Protein AF-A0A821ZT15-F1 (afdb_monomer)

Solvent-accessible surface area (backbone atoms only — not comparable to full-atom values): 12135 Å² total; per-residue (Å²): 102,58,63,63,25,51,52,42,48,52,53,38,46,61,76,77,39,93,50,65,65,64,49,55,57,70,68,37,94,83,54,55,61,66,62,50,53,40,49,53,55,52,43,68,74,60,46,55,43,74,46,103,41,65,50,23,74,36,70,39,48,83,53,92,46,74,37,73,36,45,65,41,60,48,70,66,26,46,52,52,51,52,48,45,46,43,64,66,47,50,48,38,48,48,51,36,52,53,35,36,54,51,47,49,53,49,47,53,51,52,54,49,51,49,70,63,44,58,72,54,78,60,69,84,58,57,77,82,64,36,58,63,52,49,52,54,52,50,53,55,51,49,54,51,48,54,52,48,51,50,53,43,53,52,41,51,46,50,52,52,46,50,52,52,43,48,70,26,36,46,59,30,52,50,56,40,51,52,36,32,56,28,26,66,67,72,44,97,70,79,80,60,42,66,59,51,38,52,22,46,51,40,36,63,53,37,61,58,56,46,54,54,50,49,51,56,49,54,58,62,69,80,104

Organism: NCBI:txid392032

pLDDT: mean 86.02, std 8.14, range [52.88, 95.62]

Secondary structure (DSSP, 8-state):
-HHHHHHHHHHHHHHH---HHHHHHHT-TT--HHHHHHHHHHHHHHSTTTTT-TT-EEEETTTTEEEE-TT--SHHHHHHHHHHIIIIIIHHHHHHHHHHHHHHHHHHHHHHHHHHHHHHHTTT--HHHHHHHHHHHHHHHHHHHHHHHHHHHHHHHHHHHHHHHHHHHHHHHHHHHHHHHHHHTT------HHHHHHHHHHHHHHHHHHHHHHHHHHHHH--

InterPro domains:
  IPR000276 G protein-coupled receptor, rhodopsin-like [PF00001] (24-183)
  IPR017452 GPCR, rhodopsin-like, 7TM [PS50262] (1-214)
  IPR050125 G-protein coupled receptor opsins [PTHR24240] (1-217)

Radius of gyration: 23.91 Å; Cα contacts (8 Å, |Δi|>4): 178; chains: 1; bounding box: 60×35×72 Å

Mean predicted aligned error: 7.03 Å

Foldseek 3Di:
DQLLLVVLVLLLCVVPPVPPPSCCQPPPPPRCPSVVVVVVVVCVLPVQLVPPHPPHWDQAQPRPDIDHNLQDQDPRNLVSVVVCCVPVPVPSLCSLVVSLVVLLVVLVVVVVVCVVCLVVVLPPDPPVVSVVVNVVVVVVVVVVNLVSVLSNLSSVLSVVLSVLLCVLQVQLVVVSVVSNVCSNVVNPDDDHSVSNVVSVVSNVCSVVVNVVSVVVSVVVSVD

Sequence (223 aa):
MYTISLLAVVQYIRLFYNSSILHQIFEHKNNFLIPILCWLISLVWSFPPFINIKPGFKRQGKGFDCGINWKADDLRSGLYISLVFLFIYFLPLFCLIYTNVRILKTIRKLIYLRNSLIPQATVGIPRDSRHHFIDVLTVAESNRLKRLRIDRRFAQAIMIAVIHYLLAWTPYATCAIIQIVTAMNYIQYQLPLMLITASALLAKLAVMGQSCVYFYTVRSLNR

Structure (mmCIF, N/CA/C/O backbone):
data_AF-A0A821ZT15-F1
#
_entry.id   AF-A0A821ZT15-F1
#
loop_
_atom_site.group_PDB
_atom_site.id
_atom_site.type_symbol
_atom_site.label_atom_id
_atom_site.label_alt_id
_atom_site.label_comp_id
_atom_site.label_asym_id
_atom_site.label_entity_id
_atom_site.label_seq_id
_atom_site.pdbx_PDB_ins_code
_atom_site.Cartn_x
_atom_site.Cartn_y
_atom_site.Cartn_z
_atom_site.occupancy
_atom_site.B_iso_or_equiv
_atom_site.auth_seq_id
_atom_site.auth_comp_id
_atom_site.auth_asym_id
_atom_site.auth_atom_id
_atom_site.pdbx_PDB_model_num
ATOM 1 N N . MET A 1 1 ? 1.583 -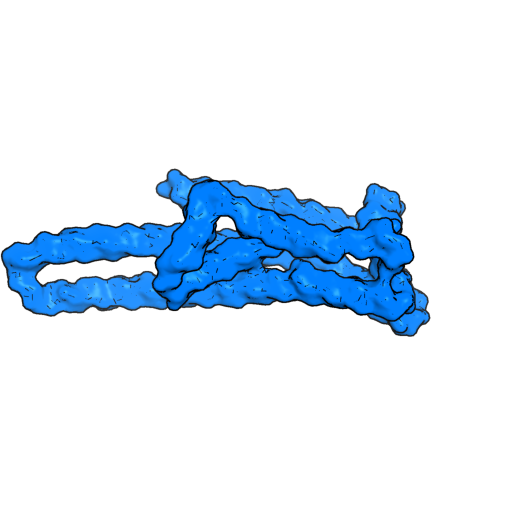5.645 -0.746 1.00 82.38 1 MET A N 1
ATOM 2 C CA . MET A 1 1 ? 0.513 -4.621 -0.705 1.00 82.38 1 MET A CA 1
ATOM 3 C C . MET A 1 1 ? -0.882 -5.226 -0.652 1.00 82.38 1 MET A C 1
ATOM 5 O O . MET A 1 1 ? -1.641 -4.815 0.216 1.00 82.38 1 MET A O 1
ATOM 9 N N . TYR A 1 2 ? -1.214 -6.203 -1.509 1.00 89.12 2 TYR A N 1
ATOM 10 C CA . TYR A 1 2 ? -2.549 -6.821 -1.546 1.00 89.12 2 TYR A CA 1
ATOM 11 C C . TYR A 1 2 ? -3.049 -7.325 -0.195 1.00 89.12 2 TYR A C 1
ATOM 13 O O . TYR A 1 2 ? -4.150 -6.965 0.196 1.00 89.12 2 TYR A O 1
ATOM 21 N N . THR A 1 3 ? -2.226 -8.052 0.564 1.00 89.06 3 THR A N 1
ATOM 22 C CA . THR A 1 3 ? -2.621 -8.563 1.886 1.00 89.06 3 THR A CA 1
ATOM 23 C C . THR A 1 3 ? -3.040 -7.442 2.836 1.00 89.06 3 THR A C 1
ATOM 25 O O . THR A 1 3 ? -4.114 -7.502 3.419 1.00 89.06 3 THR A O 1
ATOM 28 N N . ILE A 1 4 ? -2.237 -6.379 2.951 1.00 87.88 4 ILE A N 1
ATOM 29 C CA . ILE A 1 4 ? -2.536 -5.241 3.837 1.00 87.88 4 ILE A CA 1
ATOM 30 C C . ILE A 1 4 ? -3.768 -4.475 3.329 1.00 87.88 4 ILE A C 1
ATOM 32 O O . ILE A 1 4 ? -4.600 -4.053 4.127 1.00 87.88 4 ILE A O 1
ATOM 36 N N . SER A 1 5 ? -3.914 -4.328 2.008 1.00 90.38 5 SER A N 1
ATOM 37 C CA . SER A 1 5 ? -5.074 -3.674 1.388 1.00 90.38 5 SER A CA 1
ATOM 38 C C . SER A 1 5 ? -6.365 -4.447 1.653 1.00 90.38 5 SER A C 1
ATOM 40 O O . SER A 1 5 ? -7.346 -3.871 2.114 1.00 90.38 5 SER A O 1
ATOM 42 N N . LEU A 1 6 ? -6.344 -5.768 1.468 1.00 89.38 6 LEU A N 1
ATOM 43 C CA . LEU A 1 6 ? -7.496 -6.631 1.700 1.00 89.38 6 LEU A CA 1
ATOM 44 C C . LEU A 1 6 ? -7.868 -6.686 3.187 1.00 89.38 6 LEU A C 1
ATOM 46 O O . LEU A 1 6 ? -9.044 -6.580 3.518 1.00 89.38 6 LEU A O 1
ATOM 50 N N . LEU A 1 7 ? -6.884 -6.748 4.091 1.00 87.62 7 LEU A N 1
ATOM 51 C CA . LEU A 1 7 ? -7.125 -6.642 5.535 1.00 87.62 7 LEU A CA 1
ATOM 52 C C . LEU A 1 7 ? -7.758 -5.294 5.917 1.00 87.62 7 LEU A C 1
ATOM 54 O O . LEU A 1 7 ? -8.694 -5.266 6.715 1.00 87.62 7 LEU A O 1
ATOM 58 N N . ALA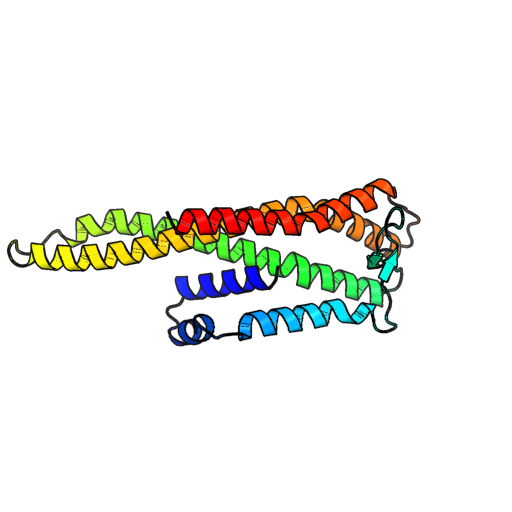 A 1 8 ? -7.304 -4.186 5.324 1.00 89.12 8 ALA A N 1
ATOM 59 C CA . ALA A 1 8 ? -7.898 -2.868 5.548 1.00 89.12 8 ALA A CA 1
ATOM 60 C C . ALA A 1 8 ? -9.343 -2.782 5.025 1.00 89.12 8 ALA A C 1
ATOM 62 O O . ALA A 1 8 ? -10.201 -2.189 5.679 1.00 89.12 8 ALA A O 1
ATOM 63 N N . VAL A 1 9 ? -9.641 -3.411 3.882 1.00 90.06 9 VAL A N 1
ATOM 64 C CA . VAL A 1 9 ? -11.006 -3.512 3.341 1.00 90.06 9 VAL A CA 1
ATOM 65 C C . VAL A 1 9 ? -11.898 -4.353 4.252 1.00 90.06 9 VAL A C 1
ATOM 67 O O . VAL A 1 9 ? -13.001 -3.922 4.571 1.00 90.06 9 VAL A O 1
ATOM 70 N N . VAL A 1 10 ? -11.431 -5.509 4.729 1.00 87.44 10 VAL A N 1
ATOM 71 C CA . VAL A 1 10 ? -12.188 -6.349 5.674 1.00 87.44 10 VAL A CA 1
ATOM 72 C C . VAL A 1 10 ? -12.471 -5.584 6.968 1.00 87.44 10 VAL A C 1
ATOM 74 O O . VAL A 1 10 ? -13.607 -5.570 7.441 1.00 87.44 10 VAL A O 1
ATOM 77 N N . GLN A 1 11 ? -11.474 -4.873 7.504 1.00 86.25 11 GLN A N 1
ATOM 78 C CA . GLN A 1 11 ? -11.651 -4.021 8.679 1.00 86.25 11 GLN A CA 1
ATOM 79 C C . GLN A 1 11 ? -12.668 -2.898 8.423 1.00 86.25 11 GLN A C 1
ATOM 81 O O . GLN A 1 11 ? -13.519 -2.625 9.271 1.00 86.25 11 GLN A O 1
ATOM 86 N N . TYR A 1 12 ? -12.600 -2.258 7.254 1.00 89.81 12 TYR A N 1
ATOM 87 C CA . TYR A 1 12 ? -13.555 -1.234 6.840 1.00 89.81 12 TYR A CA 1
ATOM 88 C C . TYR A 1 12 ? -14.974 -1.804 6.770 1.00 89.81 12 TYR A C 1
ATOM 90 O O . TYR A 1 12 ? -15.883 -1.254 7.387 1.00 89.81 12 TYR A O 1
ATOM 98 N N . ILE A 1 13 ? -15.167 -2.935 6.088 1.00 87.94 13 ILE A N 1
ATOM 99 C CA . ILE A 1 13 ? -16.475 -3.583 5.971 1.00 87.94 13 ILE A CA 1
ATOM 100 C C . ILE A 1 13 ? -17.024 -3.906 7.360 1.00 87.94 13 ILE A C 1
ATOM 102 O O . ILE A 1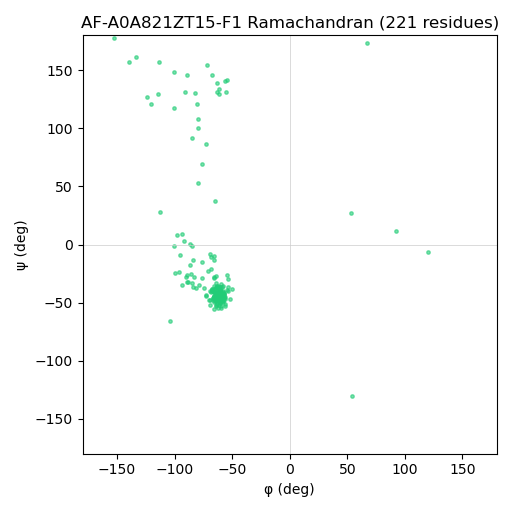 13 ? -18.156 -3.540 7.645 1.00 87.94 13 ILE A O 1
ATOM 106 N N . ARG A 1 14 ? -16.210 -4.478 8.255 1.00 85.50 14 ARG A N 1
ATOM 107 C CA . ARG A 1 14 ? -16.611 -4.793 9.636 1.00 85.50 14 ARG A CA 1
ATOM 108 C C . ARG A 1 14 ? -17.065 -3.562 10.430 1.00 85.50 14 ARG A C 1
ATOM 110 O O . ARG A 1 14 ? -17.963 -3.666 11.258 1.00 85.50 14 ARG A O 1
ATOM 117 N N . LEU A 1 15 ? -16.435 -2.404 10.222 1.00 85.06 15 LEU A N 1
ATOM 118 C CA . LEU A 1 15 ? -16.761 -1.184 10.967 1.00 85.06 15 LEU A CA 1
ATOM 119 C C . LEU A 1 15 ? -18.031 -0.490 10.449 1.00 85.06 15 LEU A C 1
ATOM 121 O O . LEU A 1 15 ? -18.751 0.121 11.237 1.00 85.06 15 LEU A O 1
ATOM 125 N N . PHE A 1 16 ? -18.279 -0.537 9.138 1.00 85.19 16 PHE A N 1
ATOM 126 C CA . PHE A 1 16 ? -19.386 0.184 8.499 1.00 85.19 16 PHE A CA 1
ATOM 127 C C . PHE A 1 16 ? -20.613 -0.689 8.219 1.00 85.19 16 PHE A C 1
ATOM 129 O O . PHE A 1 16 ? -21.720 -0.161 8.151 1.00 85.19 16 PHE A O 1
ATOM 136 N N . TYR A 1 17 ? -20.436 -2.002 8.089 1.00 80.94 17 TYR A N 1
ATOM 137 C CA . TYR A 1 17 ? -21.500 -2.953 7.797 1.00 80.94 17 TYR A CA 1
ATOM 138 C C . TYR A 1 17 ? -21.546 -4.033 8.874 1.00 80.94 17 TYR A C 1
ATOM 140 O O . TYR A 1 17 ? -20.561 -4.719 9.141 1.00 80.94 17 TYR A O 1
ATOM 148 N N . ASN A 1 18 ? -22.727 -4.235 9.457 1.00 66.31 18 ASN A N 1
ATOM 149 C CA . ASN A 1 18 ? -22.980 -5.315 10.408 1.00 66.31 18 ASN A CA 1
ATOM 150 C C . ASN A 1 18 ? -23.206 -6.652 9.674 1.00 66.31 18 ASN A C 1
ATOM 152 O O . ASN A 1 18 ? -24.243 -7.293 9.827 1.00 66.31 18 ASN A O 1
ATOM 156 N N . SER A 1 19 ? -22.276 -7.039 8.797 1.00 65.12 19 SER A N 1
ATOM 157 C CA . SER A 1 19 ? -22.358 -8.311 8.075 1.00 65.12 19 SER A CA 1
ATOM 158 C C . SER A 1 19 ? -21.779 -9.423 8.945 1.00 65.12 19 SER A C 1
ATOM 160 O O . SER A 1 19 ? -20.575 -9.688 8.918 1.00 65.12 19 SER A O 1
ATOM 162 N N . SER A 1 20 ? -22.647 -10.074 9.725 1.00 65.12 20 SER A N 1
ATOM 163 C CA . SER A 1 20 ? -22.294 -11.246 10.539 1.00 65.12 20 SER A CA 1
ATOM 164 C C . SER A 1 20 ? -21.635 -12.349 9.702 1.00 65.12 20 SER A C 1
ATOM 166 O O . SER A 1 20 ? -20.670 -12.964 10.144 1.00 65.12 20 SER A O 1
ATOM 168 N N . ILE A 1 21 ? -22.091 -12.530 8.461 1.00 67.06 21 ILE A N 1
ATOM 169 C CA . ILE A 1 21 ? -21.622 -13.567 7.534 1.00 67.06 21 ILE A CA 1
ATOM 170 C C . ILE A 1 21 ? -20.187 -13.301 7.058 1.00 67.06 21 ILE A C 1
ATOM 172 O O . ILE A 1 21 ? -19.328 -14.171 7.186 1.00 67.06 21 ILE A O 1
ATOM 176 N N . LEU A 1 22 ? -19.889 -12.102 6.540 1.00 68.88 22 LEU A N 1
ATOM 177 C CA . LEU A 1 22 ? -18.533 -11.782 6.064 1.00 68.88 22 LEU A CA 1
ATOM 178 C C . LEU A 1 22 ? -17.522 -11.799 7.213 1.00 68.88 22 LEU A C 1
ATOM 180 O O . LEU A 1 22 ? -16.399 -12.273 7.046 1.00 68.88 22 LEU A O 1
ATOM 184 N N . HIS A 1 23 ? -17.934 -11.324 8.388 1.00 68.19 23 HIS A N 1
ATOM 185 C CA . HIS A 1 23 ? -17.123 -11.375 9.598 1.00 68.19 23 HIS A CA 1
ATOM 186 C C . HIS A 1 23 ? -16.776 -12.816 9.989 1.00 68.19 23 HIS A C 1
ATOM 188 O O . HIS A 1 23 ? -15.608 -13.121 10.222 1.00 68.19 23 HIS A O 1
ATOM 194 N N . GLN A 1 24 ? -17.763 -13.715 9.981 1.00 70.44 24 GLN A N 1
ATOM 195 C CA . GLN A 1 24 ? -17.570 -15.119 10.332 1.00 70.44 24 GLN A CA 1
ATOM 196 C C . GLN A 1 24 ? -16.676 -15.859 9.330 1.00 70.44 24 GLN A C 1
ATOM 198 O O . GLN A 1 24 ? -15.860 -16.682 9.737 1.00 70.44 24 GLN A O 1
ATOM 203 N N . ILE A 1 25 ? -16.773 -15.529 8.037 1.00 71.69 25 ILE A N 1
ATOM 204 C CA . ILE A 1 25 ? -15.887 -16.081 7.006 1.00 71.69 25 ILE A CA 1
ATOM 205 C C . ILE A 1 25 ? -14.451 -15.607 7.252 1.00 71.69 25 ILE A C 1
ATOM 207 O O . ILE A 1 25 ? -13.551 -16.432 7.390 1.00 71.69 25 ILE A O 1
ATOM 211 N N . PHE A 1 26 ? -14.207 -14.296 7.330 1.00 72.81 26 PHE A N 1
ATOM 212 C CA . PHE A 1 26 ? -12.845 -13.748 7.366 1.00 72.81 26 PHE A CA 1
ATOM 213 C C . PHE A 1 26 ? -12.117 -13.899 8.707 1.00 72.81 26 PHE A C 1
ATOM 215 O O . PHE A 1 26 ? -10.895 -14.013 8.698 1.00 72.81 26 PHE A O 1
ATOM 222 N N . GLU A 1 27 ? -12.822 -13.929 9.841 1.00 71.12 27 GLU A N 1
ATOM 223 C CA . GLU A 1 27 ? -12.202 -14.079 11.169 1.00 71.12 27 GLU A CA 1
ATOM 224 C C . GLU A 1 27 ? -12.093 -15.536 11.647 1.00 71.12 27 GLU A C 1
ATOM 226 O O . GLU A 1 27 ? -11.619 -15.794 12.757 1.00 71.12 27 GLU A O 1
ATOM 231 N N . HIS A 1 28 ? -12.486 -16.516 10.825 1.00 76.38 28 HIS A N 1
ATOM 232 C CA . HIS A 1 28 ? -12.297 -17.920 11.175 1.00 76.38 28 HIS A CA 1
ATOM 233 C C . HIS A 1 28 ? -10.799 -18.237 11.339 1.00 76.38 28 HIS A C 1
ATOM 235 O O . HIS A 1 28 ? -9.994 -17.948 10.454 1.00 76.38 28 HIS A O 1
ATOM 241 N N . LYS A 1 29 ? -10.418 -18.867 12.462 1.00 64.94 29 LYS A N 1
ATOM 242 C CA . LYS A 1 29 ? -9.008 -19.081 12.865 1.00 64.94 29 LYS A CA 1
ATOM 243 C C . LYS A 1 29 ? -8.136 -19.784 11.813 1.00 64.94 29 LYS A C 1
ATOM 245 O O . LYS A 1 29 ? -6.934 -19.553 11.785 1.00 64.94 29 LYS A O 1
ATOM 250 N N . ASN A 1 30 ? -8.747 -20.583 10.938 1.00 71.25 30 ASN A N 1
ATOM 251 C CA . ASN A 1 30 ? -8.078 -21.312 9.853 1.00 71.25 30 ASN A CA 1
ATOM 252 C C . ASN A 1 30 ? -8.469 -20.797 8.458 1.00 71.25 30 ASN A C 1
ATOM 254 O O . ASN A 1 30 ? -8.489 -21.565 7.496 1.00 71.25 30 ASN A O 1
ATOM 258 N N . ASN A 1 31 ? -8.844 -19.521 8.327 1.00 79.50 31 ASN A N 1
ATOM 259 C CA . ASN A 1 31 ? -9.194 -18.981 7.022 1.00 79.50 31 ASN A CA 1
ATOM 260 C C . ASN A 1 31 ? -7.946 -18.614 6.200 1.00 79.50 31 ASN A C 1
ATOM 262 O O . ASN A 1 31 ? -7.370 -17.536 6.344 1.00 79.50 31 ASN A O 1
ATOM 266 N N . PHE A 1 32 ? -7.576 -19.498 5.274 1.00 86.19 32 PHE A N 1
ATOM 267 C CA . PHE A 1 32 ? -6.496 -19.267 4.310 1.00 86.19 32 PHE A CA 1
ATOM 268 C C . PHE A 1 32 ? -6.948 -18.546 3.031 1.00 86.19 32 PHE A C 1
ATOM 270 O O . PHE A 1 32 ? -6.119 -18.267 2.167 1.00 86.19 32 PHE A O 1
ATOM 277 N N . LEU A 1 33 ? -8.230 -18.187 2.904 1.00 86.88 33 LEU A N 1
ATOM 278 C CA . LEU A 1 33 ? -8.786 -17.574 1.695 1.00 86.88 33 LEU A CA 1
ATOM 279 C C . LEU A 1 33 ? -8.104 -16.245 1.344 1.00 86.88 33 LEU A C 1
ATOM 281 O O . LEU A 1 33 ? -7.734 -16.042 0.192 1.00 86.88 33 LEU A O 1
ATOM 285 N N . ILE A 1 34 ? -7.876 -15.359 2.323 1.00 86.56 34 ILE A N 1
ATOM 286 C CA . ILE A 1 34 ? -7.179 -14.078 2.100 1.00 86.56 34 ILE A CA 1
ATOM 287 C C . ILE A 1 34 ? -5.750 -14.308 1.565 1.00 86.56 34 ILE A C 1
ATOM 289 O O . ILE A 1 34 ? -5.432 -13.762 0.503 1.00 86.56 34 ILE A O 1
ATOM 293 N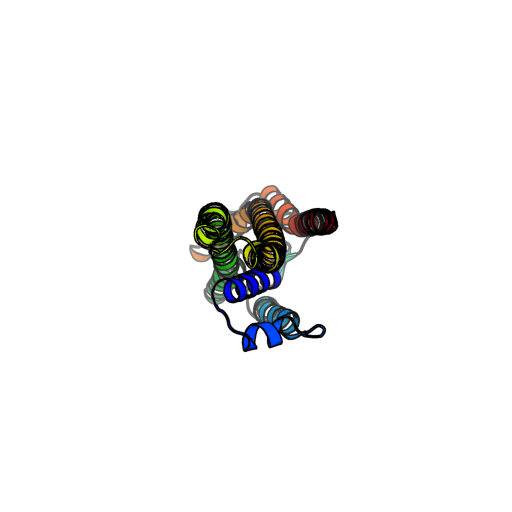 N . PRO A 1 35 ? -4.886 -15.100 2.238 1.00 90.25 35 PRO A N 1
ATOM 294 C CA . PRO A 1 35 ? -3.560 -15.429 1.717 1.00 90.25 35 PRO A CA 1
ATOM 295 C C . PRO A 1 35 ? -3.580 -16.078 0.329 1.00 90.25 35 PRO A C 1
ATOM 297 O O . PRO A 1 35 ? -2.811 -15.654 -0.530 1.00 90.25 35 PRO A O 1
ATOM 300 N N . ILE A 1 36 ? -4.469 -17.051 0.092 1.00 92.31 36 ILE A N 1
ATOM 301 C CA . ILE A 1 36 ? -4.573 -17.770 -1.188 1.00 92.31 36 ILE A CA 1
ATOM 302 C C . ILE A 1 36 ? -4.949 -16.808 -2.318 1.00 92.31 36 ILE A C 1
ATOM 304 O O . ILE A 1 36 ? -4.268 -16.777 -3.341 1.00 92.31 36 ILE A O 1
ATOM 308 N N . LEU A 1 37 ? -5.976 -15.971 -2.130 1.00 90.69 37 LEU A N 1
ATOM 309 C CA . LEU A 1 37 ? -6.371 -14.971 -3.126 1.00 90.69 37 LEU A CA 1
ATOM 310 C C . LEU A 1 37 ? -5.238 -13.985 -3.417 1.00 90.69 37 LEU A C 1
ATOM 312 O O . LEU A 1 37 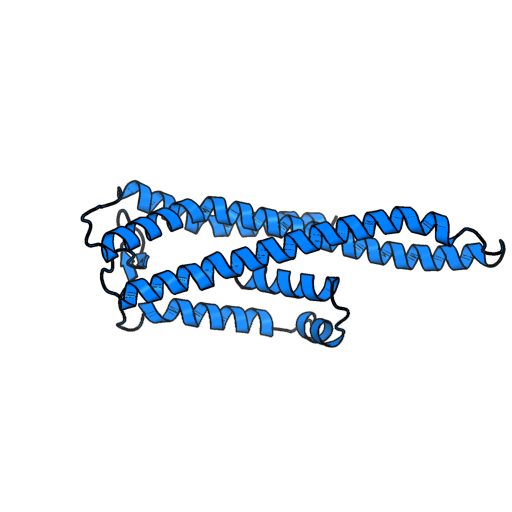? -4.951 -13.700 -4.577 1.00 90.69 37 LEU A O 1
ATOM 316 N N . CYS A 1 38 ? -4.563 -13.489 -2.375 1.00 92.12 38 CYS A N 1
ATOM 317 C CA . CYS A 1 38 ? -3.429 -12.584 -2.549 1.00 92.12 38 CYS A CA 1
ATOM 318 C C . CYS A 1 38 ? -2.297 -13.247 -3.343 1.00 92.12 38 CYS A C 1
ATOM 320 O O . CYS A 1 38 ? -1.717 -12.608 -4.216 1.00 92.12 38 CYS A O 1
ATOM 322 N N . TRP A 1 39 ? -1.999 -14.516 -3.058 1.00 94.25 39 TRP A N 1
ATOM 323 C CA . TRP A 1 39 ? -0.961 -15.274 -3.748 1.00 94.25 39 TRP A CA 1
ATOM 324 C C . TRP A 1 39 ? -1.303 -15.503 -5.223 1.00 94.25 39 TRP A C 1
ATOM 326 O O . TRP A 1 39 ? -0.473 -15.226 -6.086 1.00 94.25 39 TRP A O 1
ATOM 336 N N . LEU A 1 40 ? -2.539 -15.919 -5.524 1.00 93.81 40 LEU A N 1
ATOM 337 C CA . LEU A 1 40 ? -3.007 -16.121 -6.898 1.00 93.81 40 LEU A CA 1
ATOM 338 C C . LEU A 1 40 ? -2.966 -14.821 -7.707 1.00 93.81 40 LEU A C 1
ATOM 340 O O . LEU A 1 40 ? -2.428 -14.806 -8.811 1.00 93.81 40 LEU A O 1
ATOM 344 N N . ILE A 1 41 ? -3.461 -13.712 -7.144 1.00 92.06 41 ILE A N 1
ATOM 345 C CA . ILE A 1 41 ? -3.396 -12.396 -7.796 1.00 92.06 41 ILE A CA 1
ATOM 346 C C . ILE A 1 41 ? -1.933 -12.006 -8.046 1.00 92.06 41 ILE A C 1
ATOM 348 O O . ILE A 1 41 ? -1.587 -11.574 -9.144 1.00 92.06 41 ILE A O 1
ATOM 352 N N . SER A 1 42 ? -1.049 -12.188 -7.061 1.00 91.69 42 SER A N 1
ATOM 353 C CA . SER A 1 42 ? 0.381 -11.912 -7.224 1.00 91.69 42 SER A CA 1
ATOM 354 C C . SER A 1 42 ? 1.033 -12.757 -8.317 1.00 91.69 42 SER A C 1
ATOM 356 O O . SER A 1 42 ? 1.847 -12.222 -9.070 1.00 91.69 42 SER A O 1
ATOM 358 N N . LEU A 1 43 ? 0.674 -14.036 -8.448 1.00 91.12 43 LEU A N 1
ATOM 359 C CA . LEU A 1 43 ? 1.169 -14.881 -9.532 1.00 91.12 43 LEU A CA 1
ATOM 360 C C . LEU A 1 43 ? 0.698 -14.405 -10.901 1.00 91.12 43 LEU A C 1
ATOM 362 O O . LEU A 1 43 ? 1.527 -14.293 -11.800 1.00 91.12 43 LEU A O 1
ATOM 366 N N . VAL A 1 44 ? -0.588 -14.075 -11.053 1.00 91.12 44 VAL A N 1
ATOM 367 C CA . VAL A 1 44 ? -1.156 -13.607 -12.331 1.00 91.12 44 VAL A CA 1
ATOM 368 C C . VAL A 1 44 ? -0.363 -12.428 -12.890 1.00 91.12 44 VAL A C 1
ATOM 370 O O . VAL A 1 44 ? -0.093 -12.380 -14.087 1.00 91.12 44 VAL A O 1
ATOM 373 N N . TRP A 1 45 ? 0.069 -11.510 -12.026 1.00 89.69 45 TRP A N 1
ATOM 374 C CA . TRP A 1 45 ? 0.856 -10.354 -12.445 1.00 89.69 45 TRP A CA 1
ATOM 375 C C . TRP A 1 45 ? 2.365 -10.594 -12.512 1.00 89.69 45 TRP A C 1
ATOM 377 O O . TRP A 1 45 ? 3.063 -9.805 -13.134 1.00 89.69 45 TRP A O 1
ATOM 387 N N . SER A 1 46 ? 2.891 -11.644 -11.879 1.00 88.44 46 SER A N 1
ATOM 388 C CA . SER A 1 46 ? 4.336 -11.927 -11.868 1.00 88.44 46 SER A CA 1
ATOM 389 C C . SER A 1 46 ? 4.755 -12.925 -12.941 1.00 88.44 46 SER A C 1
ATOM 391 O O . SER A 1 46 ? 5.920 -12.946 -13.321 1.00 88.44 46 SER A O 1
ATOM 393 N N . PHE A 1 47 ? 3.829 -13.762 -13.409 1.00 87.19 47 PHE A N 1
ATOM 394 C CA . PHE A 1 47 ? 4.089 -14.850 -14.348 1.00 87.19 47 PHE A CA 1
ATOM 395 C C . PHE A 1 47 ? 4.330 -14.412 -15.808 1.00 87.19 47 PHE A C 1
ATOM 397 O O . PHE A 1 47 ? 5.206 -15.000 -16.441 1.00 87.19 47 PHE A O 1
ATOM 404 N N . PRO A 1 48 ? 3.651 -13.386 -16.368 1.00 86.38 48 PRO A N 1
ATOM 405 C CA . PRO A 1 48 ? 3.789 -13.043 -17.786 1.00 86.38 48 PRO A CA 1
ATOM 406 C C . PRO A 1 48 ? 5.229 -12.796 -18.276 1.00 86.38 48 PRO A C 1
ATOM 408 O O . PRO A 1 48 ? 5.548 -13.287 -19.354 1.00 86.38 48 PRO A O 1
ATOM 411 N N . PRO A 1 49 ? 6.134 -12.147 -17.512 1.00 82.88 49 PRO A N 1
ATOM 412 C CA . PRO A 1 49 ? 7.533 -11.975 -17.917 1.00 82.88 49 PRO A CA 1
ATOM 413 C C . PRO A 1 49 ? 8.384 -13.259 -17.949 1.00 82.88 49 PRO A C 1
ATOM 415 O O . PRO A 1 49 ? 9.525 -13.190 -18.402 1.00 82.88 49 PRO A O 1
ATOM 418 N N . PHE A 1 50 ? 7.893 -14.390 -17.421 1.00 80.38 50 PHE A N 1
ATOM 419 C CA . PHE A 1 50 ? 8.594 -15.687 -17.454 1.00 80.38 50 PHE A CA 1
ATOM 420 C C . PHE A 1 50 ? 8.284 -16.499 -18.708 1.00 80.38 50 PHE A C 1
ATOM 422 O O . PHE A 1 50 ? 9.125 -17.251 -19.193 1.00 80.38 50 PHE A O 1
ATOM 429 N N . ILE A 1 51 ? 7.067 -16.358 -19.223 1.00 80.50 51 ILE A N 1
ATOM 430 C CA . ILE A 1 51 ? 6.700 -16.860 -20.545 1.00 80.50 51 ILE A CA 1
ATOM 431 C C . ILE A 1 51 ? 7.407 -15.952 -21.566 1.00 80.50 51 ILE A C 1
ATOM 433 O O . ILE A 1 51 ? 7.712 -14.815 -21.227 1.00 80.50 51 ILE A O 1
ATOM 437 N N . ASN A 1 52 ? 7.694 -16.403 -22.793 1.00 68.31 52 ASN A N 1
ATOM 438 C CA . ASN A 1 52 ? 8.432 -15.647 -23.836 1.00 68.31 52 ASN A CA 1
ATOM 439 C C . ASN A 1 52 ? 7.708 -14.371 -24.361 1.00 68.31 52 ASN A C 1
ATOM 441 O O . ASN A 1 52 ? 7.738 -14.047 -25.547 1.00 68.31 52 ASN A O 1
ATOM 445 N N . ILE A 1 53 ? 7.027 -13.646 -23.480 1.00 72.75 53 ILE A N 1
ATOM 446 C CA . ILE A 1 53 ? 6.302 -12.406 -23.672 1.00 72.75 53 ILE A CA 1
ATOM 447 C C . ILE A 1 53 ? 7.217 -11.289 -23.148 1.00 72.75 53 ILE A C 1
ATOM 449 O O . ILE A 1 53 ? 7.576 -11.247 -21.968 1.00 72.75 53 ILE A O 1
ATOM 453 N N . LYS A 1 54 ? 7.623 -10.369 -24.033 1.00 78.69 54 LYS A N 1
ATOM 454 C CA . LYS A 1 54 ? 8.294 -9.123 -23.626 1.00 78.69 54 LYS A CA 1
ATOM 455 C C . LYS A 1 54 ? 7.394 -8.392 -22.600 1.00 78.69 54 LYS A C 1
ATOM 457 O O . LYS A 1 54 ? 6.172 -8.463 -22.734 1.00 78.69 54 LYS A O 1
ATOM 462 N N . PRO A 1 55 ? 7.935 -7.747 -21.547 1.00 82.94 55 PRO A N 1
ATOM 463 C CA . PRO A 1 55 ? 9.289 -7.189 -21.448 1.00 82.94 55 PRO A CA 1
ATOM 464 C C . PRO A 1 55 ? 10.390 -8.166 -20.998 1.00 82.94 55 PRO A C 1
ATOM 466 O O . PRO A 1 55 ? 11.557 -7.952 -21.338 1.00 82.94 55 PRO A O 1
ATOM 469 N N . GLY A 1 56 ? 10.044 -9.229 -20.266 1.00 85.19 56 GLY A N 1
ATOM 470 C CA . GLY A 1 56 ? 11.003 -10.152 -19.644 1.00 85.19 56 GLY A CA 1
ATOM 471 C C . GLY A 1 56 ? 11.839 -9.535 -18.509 1.00 85.19 56 GLY A C 1
ATOM 472 O O . GLY A 1 56 ? 11.789 -8.328 -18.244 1.00 85.19 56 GLY A O 1
ATOM 473 N N . PHE A 1 57 ? 12.627 -10.372 -17.828 1.00 89.44 57 PHE A N 1
ATOM 474 C CA . PHE A 1 57 ? 13.589 -9.932 -16.812 1.00 89.44 57 PHE A CA 1
ATOM 475 C C . PHE A 1 57 ? 14.965 -9.663 -17.428 1.00 89.44 57 PHE A C 1
ATOM 477 O O . PHE A 1 57 ? 15.513 -10.498 -18.147 1.00 89.44 57 PHE A O 1
ATOM 484 N N . LYS A 1 58 ? 15.552 -8.504 -17.119 1.00 89.94 58 LYS A N 1
ATOM 485 C CA . LYS A 1 58 ? 16.912 -8.126 -17.528 1.00 89.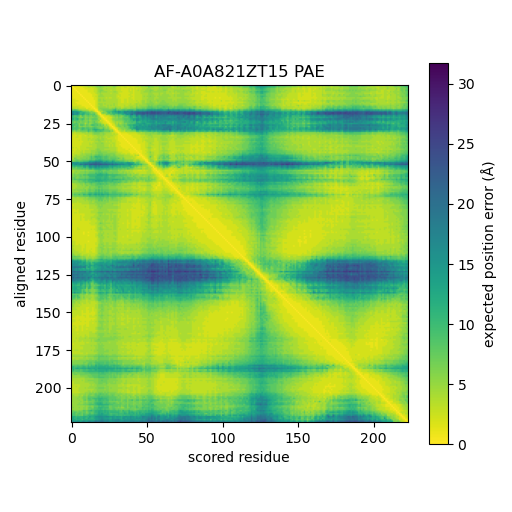94 58 LYS A CA 1
ATOM 486 C C . LYS A 1 58 ? 17.689 -7.543 -16.352 1.00 89.94 58 LYS A C 1
ATOM 488 O O . LYS A 1 58 ? 17.110 -7.112 -15.355 1.00 89.94 58 LYS A O 1
ATOM 493 N N . ARG A 1 59 ? 19.017 -7.520 -16.474 1.00 90.62 59 ARG A N 1
ATOM 494 C CA . ARG A 1 59 ? 19.877 -6.803 -15.524 1.00 90.62 59 ARG A CA 1
ATOM 495 C C . ARG A 1 59 ? 19.536 -5.314 -15.539 1.00 90.62 59 ARG A C 1
ATOM 497 O O . ARG A 1 59 ? 19.412 -4.728 -16.615 1.00 90.62 59 ARG A O 1
ATOM 504 N N . GLN A 1 60 ? 19.395 -4.720 -14.358 1.00 88.00 60 GLN A N 1
ATOM 505 C CA . GLN A 1 60 ? 19.069 -3.304 -14.198 1.00 88.00 60 GLN A CA 1
ATOM 506 C C . GLN A 1 60 ? 20.223 -2.522 -13.563 1.00 88.00 60 GLN A C 1
ATOM 508 O O . GLN A 1 60 ? 21.090 -3.090 -12.900 1.00 88.00 60 GLN A O 1
ATOM 513 N N . GLY A 1 61 ? 20.253 -1.204 -13.790 1.00 88.56 61 GLY A N 1
ATOM 514 C CA . GLY A 1 61 ? 21.286 -0.325 -13.237 1.00 88.56 61 GLY A CA 1
ATOM 515 C C . GLY A 1 61 ? 22.703 -0.806 -13.567 1.00 88.56 61 GLY A C 1
ATOM 516 O O . GLY A 1 61 ? 23.000 -1.120 -14.716 1.00 88.56 61 GLY A O 1
ATOM 517 N N . LYS A 1 62 ? 23.572 -0.894 -12.552 1.00 89.06 62 LYS A N 1
ATOM 518 C CA . LYS A 1 62 ? 24.950 -1.406 -12.692 1.00 89.06 62 LYS A CA 1
ATOM 519 C C . LYS A 1 62 ? 25.051 -2.912 -12.982 1.00 89.06 62 LYS A C 1
ATOM 521 O O . LYS A 1 62 ? 26.143 -3.391 -13.261 1.00 89.06 62 LYS A O 1
ATOM 526 N N . GLY A 1 63 ? 23.944 -3.652 -12.922 1.00 89.06 63 GLY A N 1
ATOM 527 C CA . GLY A 1 63 ? 23.889 -5.066 -13.292 1.00 89.06 63 GLY A CA 1
ATOM 528 C C . GLY A 1 63 ? 24.116 -6.064 -12.156 1.00 89.06 63 GLY A C 1
ATOM 529 O O . GLY A 1 63 ? 24.263 -7.252 -12.435 1.00 89.06 63 GLY A O 1
ATOM 530 N N . PHE A 1 64 ? 24.107 -5.617 -10.896 1.00 89.25 64 PHE A N 1
ATOM 531 C CA . PHE A 1 64 ? 24.154 -6.504 -9.723 1.00 89.25 64 PHE A CA 1
ATOM 532 C C . PHE A 1 64 ? 22.818 -7.195 -9.435 1.00 89.25 64 PHE A C 1
ATOM 534 O O . PHE A 1 64 ? 22.766 -8.154 -8.670 1.00 89.25 64 PHE A O 1
ATOM 541 N N . ASP A 1 65 ? 21.731 -6.713 -10.032 1.00 89.94 65 ASP A N 1
ATOM 542 C CA . ASP A 1 65 ? 20.395 -7.237 -9.831 1.00 89.94 65 ASP A CA 1
ATOM 543 C C . ASP A 1 65 ? 19.587 -7.304 -11.131 1.00 89.94 65 ASP A C 1
ATOM 545 O O . ASP A 1 65 ? 19.849 -6.606 -12.116 1.00 89.94 65 ASP A O 1
ATOM 549 N N . CYS A 1 66 ? 18.580 -8.175 -11.121 1.00 91.25 66 CYS A N 1
ATOM 550 C CA . CYS A 1 66 ? 17.612 -8.309 -12.200 1.00 91.25 66 CYS A CA 1
ATOM 551 C C . CYS A 1 66 ? 16.305 -7.595 -11.840 1.00 91.25 66 CYS A C 1
ATOM 553 O O . CYS A 1 66 ? 15.907 -7.533 -10.672 1.00 91.25 66 CYS A O 1
ATOM 555 N N . GLY A 1 67 ? 15.634 -7.083 -12.865 1.00 89.50 67 GLY A N 1
ATOM 556 C CA . GLY A 1 67 ? 14.329 -6.445 -12.781 1.00 89.50 67 GLY A CA 1
ATOM 557 C C . GLY A 1 67 ? 13.569 -6.579 -14.095 1.00 89.50 67 GLY A C 1
ATOM 558 O O . GLY A 1 67 ? 14.070 -7.148 -15.067 1.00 89.50 67 GLY A O 1
ATOM 559 N N . ILE A 1 68 ? 12.337 -6.078 -14.119 1.00 90.12 68 ILE A N 1
ATOM 560 C CA . ILE A 1 68 ? 11.546 -6.004 -15.350 1.00 90.12 68 ILE A CA 1
ATOM 561 C C . ILE A 1 68 ? 12.264 -5.073 -16.332 1.00 90.12 68 ILE A C 1
ATOM 563 O O . ILE A 1 68 ? 12.797 -4.033 -15.944 1.00 90.12 68 ILE A O 1
ATOM 567 N N . ASN A 1 69 ? 12.287 -5.437 -17.611 1.00 90.88 69 ASN A N 1
ATOM 568 C CA . ASN A 1 69 ? 12.849 -4.581 -18.646 1.00 90.88 69 ASN A CA 1
ATOM 569 C C . ASN A 1 69 ? 11.933 -3.375 -18.937 1.00 90.88 69 ASN A C 1
ATOM 571 O O . ASN A 1 69 ? 11.126 -3.398 -19.863 1.00 90.88 69 ASN A O 1
ATOM 575 N N . TRP A 1 70 ? 12.100 -2.297 -18.167 1.00 89.19 70 TRP A N 1
ATOM 576 C CA . TRP A 1 70 ? 11.369 -1.030 -18.328 1.00 89.19 70 TRP A CA 1
ATOM 577 C C . TRP A 1 70 ? 11.670 -0.285 -19.636 1.00 89.19 70 TRP A C 1
ATOM 579 O O . TRP A 1 70 ? 11.002 0.695 -19.943 1.00 89.19 70 TRP A O 1
ATOM 589 N N . LYS A 1 71 ? 12.681 -0.732 -20.391 1.00 88.69 71 LYS A N 1
ATOM 590 C CA . LYS A 1 71 ? 13.110 -0.146 -21.669 1.00 88.69 71 LYS A CA 1
ATOM 591 C C . LYS A 1 71 ? 12.543 -0.882 -22.885 1.00 88.69 71 LYS A C 1
ATOM 593 O O . LYS A 1 71 ? 13.010 -0.653 -23.995 1.00 88.69 71 LYS A O 1
ATOM 598 N N . ALA A 1 72 ? 11.628 -1.831 -22.684 1.00 87.50 72 ALA A N 1
ATOM 599 C CA . ALA A 1 72 ? 10.941 -2.468 -23.798 1.00 87.50 72 ALA A CA 1
ATOM 600 C C . ALA A 1 72 ? 10.118 -1.418 -24.560 1.00 87.50 72 ALA A C 1
ATOM 602 O O . ALA A 1 72 ? 9.398 -0.637 -23.946 1.00 87.50 72 ALA A O 1
ATOM 603 N N . ASP A 1 73 ? 10.264 -1.402 -25.879 1.00 86.25 73 ASP A N 1
ATOM 604 C CA . ASP A 1 73 ? 9.716 -0.417 -26.817 1.00 86.25 73 ASP A CA 1
ATOM 605 C C . ASP A 1 73 ? 8.449 -0.909 -27.537 1.00 86.25 73 ASP A C 1
ATOM 607 O O . ASP A 1 73 ? 7.847 -0.187 -28.325 1.00 86.25 73 ASP A O 1
ATOM 611 N N . ASP A 1 74 ? 8.008 -2.138 -27.262 1.00 88.50 74 ASP A N 1
ATOM 612 C CA . ASP A 1 74 ? 6.825 -2.721 -27.884 1.00 88.50 74 ASP A CA 1
ATOM 613 C C . ASP A 1 74 ? 5.524 -2.428 -27.113 1.00 88.50 74 ASP A C 1
ATOM 615 O O . ASP A 1 74 ? 5.482 -2.418 -25.879 1.00 88.50 74 ASP A O 1
ATOM 619 N N . LEU A 1 75 ? 4.423 -2.264 -27.857 1.00 87.69 75 LEU A N 1
ATOM 620 C CA . LEU A 1 75 ? 3.102 -1.930 -27.309 1.00 87.69 75 LEU A CA 1
ATOM 621 C C . LEU A 1 75 ? 2.603 -2.953 -26.275 1.00 87.69 75 LEU A C 1
ATOM 623 O O . LEU A 1 75 ? 1.961 -2.575 -25.297 1.00 87.69 75 LEU A O 1
ATOM 627 N N . ARG A 1 76 ? 2.894 -4.247 -26.468 1.00 88.00 76 ARG A N 1
ATOM 628 C CA . ARG A 1 76 ? 2.460 -5.306 -25.540 1.00 88.00 76 ARG A CA 1
ATOM 629 C C . ARG A 1 76 ? 3.148 -5.154 -24.185 1.00 88.00 76 ARG A C 1
ATOM 631 O O . ARG A 1 76 ? 2.469 -5.193 -23.161 1.00 88.00 76 ARG A O 1
ATOM 638 N N . SER A 1 77 ? 4.459 -4.918 -24.185 1.00 88.62 77 SER A N 1
ATOM 639 C CA . SER A 1 77 ? 5.229 -4.612 -22.981 1.00 88.62 77 SER A CA 1
ATOM 640 C C . SER A 1 77 ? 4.741 -3.338 -22.306 1.00 88.62 77 SER A C 1
ATOM 642 O O . SER A 1 77 ? 4.543 -3.343 -21.092 1.00 88.62 77 SER A O 1
ATOM 644 N N . GLY A 1 78 ? 4.506 -2.272 -23.079 1.00 88.56 78 GLY A N 1
ATOM 645 C CA . GLY A 1 78 ? 3.971 -1.010 -22.567 1.00 88.56 78 GLY A CA 1
ATOM 646 C C . GLY A 1 78 ? 2.638 -1.205 -21.842 1.00 88.56 78 GLY A C 1
ATOM 647 O O . GLY A 1 78 ? 2.523 -0.858 -20.669 1.00 88.56 78 GLY A O 1
ATOM 648 N N . LEU A 1 79 ? 1.666 -1.854 -22.495 1.00 90.25 79 LEU A N 1
ATOM 649 C CA . LEU A 1 79 ? 0.355 -2.162 -21.912 1.00 90.25 79 LEU A CA 1
ATOM 650 C C . LEU A 1 79 ? 0.467 -3.020 -20.648 1.00 90.25 79 LEU A C 1
ATOM 652 O O . LEU A 1 79 ? -0.145 -2.695 -19.631 1.00 90.25 79 LEU A O 1
ATOM 656 N N . TYR A 1 80 ? 1.265 -4.089 -20.688 1.00 90.25 80 TYR A N 1
ATOM 657 C CA . TYR A 1 80 ? 1.496 -4.944 -19.525 1.00 90.25 80 TYR A CA 1
ATOM 658 C C . TYR A 1 80 ? 2.065 -4.145 -18.346 1.00 90.25 80 TYR A C 1
ATOM 660 O O . TYR A 1 80 ? 1.539 -4.213 -17.236 1.00 90.25 80 TYR A O 1
ATOM 668 N N . ILE A 1 81 ? 3.106 -3.346 -18.585 1.00 90.50 81 ILE A N 1
ATOM 669 C CA . ILE A 1 81 ? 3.743 -2.546 -17.542 1.00 90.50 81 ILE A CA 1
ATOM 670 C C . ILE A 1 81 ? 2.771 -1.494 -16.978 1.00 90.50 81 ILE A C 1
ATOM 672 O O . ILE A 1 81 ? 2.691 -1.326 -15.759 1.00 90.50 81 ILE A O 1
ATOM 676 N N . SER A 1 82 ? 1.999 -0.812 -17.829 1.00 90.50 82 SER A N 1
ATOM 677 C CA . SER A 1 82 ? 0.974 0.143 -17.391 1.00 90.50 82 SER A CA 1
ATOM 678 C C . SER A 1 82 ? -0.086 -0.520 -16.507 1.00 90.50 82 SER A C 1
ATOM 680 O O . SER A 1 82 ? -0.440 0.028 -15.462 1.00 90.50 82 SER A O 1
ATOM 682 N N . LEU A 1 83 ? -0.548 -1.721 -16.872 1.00 92.38 83 LEU A N 1
ATOM 683 C CA . LEU A 1 83 ? -1.485 -2.504 -16.061 1.00 92.38 83 LEU A CA 1
ATOM 684 C C . LEU A 1 83 ? -0.868 -2.919 -14.721 1.00 92.38 83 LEU A C 1
ATOM 686 O O . LEU A 1 83 ? -1.524 -2.799 -13.691 1.00 92.38 83 LEU A O 1
ATOM 690 N N . VAL A 1 84 ? 0.400 -3.337 -14.706 1.00 91.38 84 VAL A N 1
ATOM 691 C CA . VAL A 1 84 ? 1.137 -3.657 -13.475 1.00 91.38 84 VAL A CA 1
ATOM 692 C C . VAL A 1 84 ? 1.182 -2.452 -12.532 1.00 91.38 84 VAL A C 1
ATOM 694 O O . VAL A 1 84 ? 0.840 -2.584 -11.356 1.00 91.38 84 VAL A O 1
ATOM 697 N N . PHE A 1 85 ? 1.530 -1.259 -13.023 1.00 92.00 85 PHE A N 1
ATOM 698 C CA . PHE A 1 85 ? 1.500 -0.045 -12.202 1.00 92.00 85 PHE A CA 1
ATOM 699 C C . PHE A 1 85 ? 0.093 0.259 -11.681 1.00 92.00 85 PHE A C 1
ATOM 701 O O . PHE A 1 85 ? -0.083 0.549 -10.497 1.00 92.00 85 PHE A O 1
ATOM 708 N N . LEU A 1 86 ? -0.926 0.159 -12.532 1.00 93.19 86 LEU A N 1
ATOM 709 C CA . LEU A 1 86 ? -2.300 0.441 -12.133 1.00 93.19 86 LEU A CA 1
ATOM 710 C C . LEU A 1 86 ? -2.806 -0.542 -11.065 1.00 93.19 86 LEU A C 1
ATOM 712 O O . LEU A 1 86 ? -3.276 -0.114 -10.014 1.00 93.19 86 LEU A O 1
ATOM 716 N N . PHE A 1 87 ? -2.691 -1.847 -11.306 1.00 92.75 87 PHE A N 1
ATOM 717 C CA . PHE A 1 87 ? -3.324 -2.881 -10.485 1.00 92.75 87 PHE A CA 1
ATOM 718 C C . PHE A 1 87 ? -2.477 -3.368 -9.309 1.00 92.75 87 PHE A C 1
ATOM 720 O O . PHE A 1 87 ? -3.049 -3.827 -8.318 1.00 92.75 87 PHE A O 1
ATOM 727 N N . ILE A 1 88 ? -1.144 -3.284 -9.377 1.00 91.50 88 ILE A N 1
ATOM 728 C CA . ILE A 1 88 ? -0.256 -3.701 -8.276 1.00 91.50 88 ILE A CA 1
ATOM 729 C C . ILE A 1 88 ? 0.102 -2.528 -7.369 1.00 91.50 88 ILE A C 1
ATOM 731 O O . ILE A 1 88 ? 0.225 -2.715 -6.156 1.00 91.50 88 ILE A O 1
ATOM 735 N N . TYR A 1 89 ? 0.245 -1.327 -7.931 1.00 90.81 89 TYR A N 1
ATOM 736 C CA . TYR A 1 89 ? 0.700 -0.158 -7.185 1.00 90.81 89 TYR A CA 1
ATOM 737 C C . TYR A 1 89 ? -0.449 0.803 -6.861 1.00 90.81 89 TYR A C 1
ATOM 739 O O . TYR A 1 89 ? -0.818 0.936 -5.695 1.00 90.81 89 TYR A O 1
ATOM 747 N N . PHE A 1 90 ? -1.062 1.439 -7.864 1.00 92.56 90 PHE A N 1
ATOM 748 C CA . PHE A 1 90 ? -2.010 2.537 -7.633 1.00 92.56 90 PHE A CA 1
ATOM 749 C C . PHE A 1 90 ? -3.342 2.096 -7.017 1.00 92.56 90 PHE A C 1
ATOM 751 O O . PHE A 1 90 ? -3.784 2.698 -6.039 1.00 92.56 90 PHE A O 1
ATOM 758 N N . LEU A 1 91 ? -3.978 1.047 -7.544 1.00 93.25 91 LEU A N 1
ATOM 759 C CA . LEU A 1 91 ? -5.275 0.575 -7.055 1.00 93.25 91 LEU A CA 1
ATOM 760 C C . LEU A 1 91 ? -5.196 0.090 -5.591 1.00 93.25 91 LEU A C 1
ATOM 762 O O . LEU A 1 91 ? -5.962 0.596 -4.766 1.00 93.25 91 LEU A O 1
ATOM 766 N N . PRO A 1 92 ? -4.256 -0.797 -5.194 1.00 92.25 92 PRO A N 1
ATOM 767 C CA . PRO A 1 92 ? -4.151 -1.233 -3.801 1.00 92.25 92 PRO A CA 1
ATOM 768 C C . PRO A 1 92 ? -3.798 -0.093 -2.846 1.00 92.25 92 PRO A C 1
ATOM 770 O O . PRO A 1 92 ? -4.298 -0.074 -1.718 1.00 92.25 92 PRO A O 1
ATOM 773 N N . LEU A 1 93 ? -2.963 0.853 -3.292 1.00 93.00 93 LEU A N 1
ATOM 774 C CA . LEU A 1 93 ? -2.601 2.057 -2.547 1.00 93.00 93 LEU A CA 1
ATOM 775 C C . LEU A 1 93 ? -3.814 2.967 -2.318 1.00 93.00 93 LEU A C 1
ATOM 777 O O . LEU A 1 93 ? -4.044 3.403 -1.190 1.00 93.00 93 LEU A O 1
ATOM 781 N N . PHE A 1 94 ? -4.611 3.224 -3.356 1.00 94.12 94 PHE A N 1
ATOM 782 C CA . PHE A 1 94 ? -5.837 4.009 -3.241 1.00 94.12 94 PHE A CA 1
ATOM 783 C C . PHE A 1 94 ? -6.811 3.362 -2.251 1.00 94.12 94 PHE A C 1
ATOM 785 O O . PHE A 1 94 ? -7.273 4.028 -1.323 1.00 94.12 94 PHE A O 1
ATOM 792 N N . CYS A 1 95 ? -7.060 2.053 -2.381 1.00 94.00 95 CYS A N 1
ATOM 793 C CA . CYS A 1 95 ? -7.905 1.302 -1.450 1.00 94.00 95 CYS A CA 1
ATOM 794 C C . CYS A 1 95 ? -7.398 1.399 -0.003 1.00 94.00 95 CYS A C 1
ATOM 796 O O . CYS A 1 95 ? -8.194 1.618 0.911 1.00 94.00 95 CYS A O 1
ATOM 798 N N . LEU A 1 96 ? -6.082 1.295 0.213 1.00 93.44 96 LEU A N 1
ATOM 799 C CA . LEU A 1 96 ? -5.460 1.435 1.532 1.00 93.44 96 LEU A CA 1
ATOM 800 C C . LEU A 1 96 ? -5.701 2.819 2.134 1.00 93.44 96 LEU A C 1
ATOM 802 O O . LEU A 1 96 ? -6.185 2.920 3.261 1.00 93.44 96 LEU A O 1
ATOM 806 N N . ILE A 1 97 ? -5.391 3.883 1.393 1.00 94.62 97 ILE A N 1
ATOM 807 C CA . ILE A 1 97 ? -5.536 5.258 1.882 1.00 94.62 97 ILE A CA 1
ATOM 808 C C . ILE A 1 97 ? -7.012 5.562 2.150 1.00 94.62 97 ILE A C 1
ATOM 810 O O . ILE A 1 97 ? -7.361 6.045 3.228 1.00 94.62 97 ILE A O 1
ATOM 814 N N . TYR A 1 98 ? -7.891 5.237 1.200 1.00 95.62 98 TYR A N 1
ATOM 815 C CA . TYR A 1 98 ? -9.320 5.511 1.306 1.00 95.62 98 TYR A CA 1
ATOM 816 C C . TYR A 1 98 ? -9.949 4.829 2.528 1.00 95.62 98 TYR A C 1
ATOM 818 O O . TYR A 1 98 ? -10.580 5.495 3.358 1.00 95.62 98 TYR A O 1
ATOM 826 N N . THR A 1 99 ? -9.754 3.515 2.674 1.00 94.56 99 THR A N 1
ATOM 827 C CA . THR A 1 99 ? -10.353 2.743 3.774 1.00 94.56 99 THR A CA 1
ATOM 828 C C . THR A 1 99 ? -9.838 3.216 5.131 1.00 94.56 99 THR A C 1
ATOM 830 O O . THR A 1 99 ? -10.643 3.511 6.015 1.00 94.56 99 THR A O 1
ATOM 833 N N . ASN A 1 100 ? -8.523 3.404 5.288 1.00 93.75 100 ASN A N 1
ATOM 834 C CA . ASN A 1 100 ? -7.928 3.824 6.558 1.00 93.75 100 ASN A CA 1
ATOM 835 C C . ASN A 1 100 ? -8.307 5.257 6.949 1.00 93.75 100 ASN A C 1
ATOM 837 O O . ASN A 1 100 ? -8.626 5.507 8.112 1.00 93.75 100 ASN A O 1
ATOM 841 N N . VAL A 1 101 ? -8.363 6.204 6.004 1.00 95.38 101 VAL A N 1
ATOM 842 C CA . VAL A 1 101 ? -8.830 7.572 6.294 1.00 95.38 101 VAL A CA 1
ATOM 843 C C . VAL A 1 101 ? -10.281 7.557 6.777 1.00 95.38 101 VAL A C 1
ATOM 845 O O . VAL A 1 101 ? -10.614 8.236 7.754 1.00 95.38 101 VAL A O 1
ATOM 848 N N . ARG A 1 102 ? -11.154 6.770 6.135 1.00 95.19 102 ARG A N 1
ATOM 849 C CA . ARG A 1 102 ? -12.557 6.631 6.551 1.00 95.19 102 ARG A CA 1
ATOM 850 C C . ARG A 1 102 ? -12.680 5.964 7.921 1.00 95.19 102 ARG A C 1
ATOM 852 O O . ARG A 1 102 ? -13.416 6.484 8.755 1.00 95.19 102 ARG A O 1
ATOM 859 N N . ILE A 1 103 ? -11.935 4.886 8.178 1.00 93.56 103 ILE A N 1
ATOM 860 C CA . ILE A 1 103 ? -11.883 4.211 9.487 1.00 93.56 103 ILE A CA 1
ATOM 861 C C . ILE A 1 103 ? -11.479 5.209 10.577 1.00 93.56 103 ILE A C 1
ATOM 863 O O . ILE A 1 103 ? -12.192 5.371 11.566 1.00 93.56 103 ILE A O 1
ATOM 867 N N . LEU A 1 104 ? -10.383 5.948 10.381 1.00 94.81 104 LEU A N 1
ATOM 868 C CA . LEU A 1 104 ? -9.883 6.901 11.372 1.00 94.81 104 LEU A CA 1
ATOM 869 C C . LEU A 1 104 ? -10.876 8.038 11.643 1.00 94.81 104 LEU A C 1
ATOM 871 O O . LEU A 1 104 ? -11.083 8.398 12.804 1.00 94.81 104 LEU A O 1
ATOM 875 N N . LYS A 1 105 ? -11.511 8.593 10.601 1.00 95.50 105 LYS A N 1
ATOM 876 C CA . LYS A 1 105 ? -12.550 9.627 10.752 1.00 95.50 105 LYS A CA 1
ATOM 877 C C . LYS A 1 105 ? -13.762 9.094 11.518 1.00 95.50 105 LYS A C 1
ATOM 879 O O . LYS A 1 105 ? -14.216 9.746 12.459 1.00 95.50 105 LYS A O 1
ATOM 884 N N . THR A 1 106 ? -14.245 7.903 11.173 1.00 93.56 106 THR A N 1
ATOM 885 C CA . THR A 1 106 ? -15.398 7.283 11.838 1.00 93.56 106 THR A CA 1
ATOM 886 C C . THR A 1 106 ? -15.102 6.948 13.290 1.00 93.56 106 THR A C 1
ATOM 888 O O . THR A 1 106 ? -15.893 7.305 14.155 1.00 93.56 106 THR A O 1
ATOM 891 N N . ILE A 1 107 ? -13.949 6.352 13.599 1.00 93.62 107 ILE A N 1
ATOM 892 C CA . ILE A 1 107 ? -13.590 6.037 14.986 1.00 93.62 107 ILE A CA 1
ATOM 893 C C . ILE A 1 107 ? -13.490 7.315 15.827 1.00 93.62 107 ILE A C 1
ATOM 895 O O . ILE A 1 107 ? -14.002 7.348 16.944 1.00 93.62 107 ILE A O 1
ATOM 899 N N . ARG A 1 108 ? -12.889 8.393 15.300 1.00 93.31 108 ARG A N 1
ATOM 900 C CA . ARG A 1 108 ? -12.855 9.691 16.000 1.00 93.31 108 ARG A CA 1
ATOM 901 C C . ARG A 1 108 ? -14.264 10.209 16.293 1.00 93.31 108 ARG A C 1
ATOM 903 O O . ARG A 1 108 ? -14.527 10.601 17.426 1.00 93.31 108 ARG A O 1
ATOM 910 N N . LYS A 1 109 ? -15.168 10.151 15.308 1.00 92.69 109 LYS A N 1
ATOM 911 C CA . LYS A 1 109 ? -16.574 10.554 15.469 1.00 92.69 109 LYS A CA 1
ATOM 912 C C . LYS A 1 109 ? -17.301 9.695 16.510 1.00 92.69 109 LYS A C 1
ATOM 914 O O . LYS A 1 109 ? -17.979 10.247 17.368 1.00 92.69 109 LYS A O 1
ATOM 919 N N . LEU A 1 110 ? -17.138 8.371 16.468 1.00 90.81 110 LEU A N 1
ATOM 920 C CA . LEU A 1 110 ? -17.770 7.446 17.415 1.00 90.81 110 LEU A CA 1
ATOM 921 C C . LEU A 1 110 ? -17.287 7.677 18.850 1.00 90.81 110 LEU A C 1
ATOM 923 O O . LEU A 1 110 ? -18.106 7.716 19.758 1.00 90.81 110 LEU A O 1
ATOM 927 N N . ILE A 1 111 ? -15.982 7.880 19.056 1.00 90.44 111 ILE A N 1
ATOM 928 C CA . ILE A 1 111 ? -15.424 8.177 20.385 1.00 90.44 111 ILE A CA 1
ATOM 929 C C . ILE A 1 111 ? -15.954 9.517 20.912 1.00 90.44 111 ILE A C 1
ATOM 931 O O . ILE A 1 111 ? -16.311 9.607 22.084 1.00 90.44 111 ILE A O 1
ATOM 935 N N . TYR A 1 112 ? -16.021 10.540 20.056 1.00 90.19 112 TYR A N 1
ATOM 936 C CA . TYR A 1 112 ? -16.559 11.849 20.425 1.00 90.19 112 TYR A CA 1
ATOM 937 C C . TYR A 1 112 ? -18.036 11.763 20.834 1.00 90.19 112 TYR A C 1
ATOM 939 O O . TYR A 1 112 ? -18.370 12.120 21.960 1.00 90.19 112 TYR A O 1
ATOM 947 N N . LEU A 1 113 ? -18.899 11.208 19.970 1.00 88.31 113 LEU A N 1
ATOM 948 C CA . LEU A 1 113 ? -20.336 11.069 20.244 1.00 88.31 113 LEU A CA 1
ATOM 949 C C . LEU A 1 113 ? -20.593 10.285 21.527 1.00 88.31 113 LEU A C 1
ATOM 951 O O . LEU A 1 113 ? -21.433 10.658 22.332 1.00 88.31 113 LEU A O 1
ATOM 955 N N . ARG A 1 114 ? -19.832 9.217 21.743 1.00 85.62 114 ARG A N 1
ATOM 956 C CA . ARG A 1 114 ? -19.917 8.383 22.937 1.00 85.62 114 ARG A CA 1
ATOM 957 C C . ARG A 1 114 ? -19.599 9.153 24.218 1.00 85.62 114 ARG A C 1
ATOM 959 O O . ARG A 1 114 ? -20.332 9.031 25.194 1.00 85.62 114 ARG A O 1
ATOM 966 N N . ASN A 1 115 ? -18.554 9.980 24.211 1.00 83.44 115 ASN A N 1
ATOM 967 C CA . ASN A 1 115 ? -18.225 10.835 25.355 1.00 83.44 115 ASN A CA 1
ATOM 968 C C . ASN A 1 115 ? -19.301 11.906 25.620 1.00 83.44 115 ASN A C 1
ATOM 970 O O . ASN A 1 115 ? -19.467 12.310 26.766 1.00 83.44 115 ASN A O 1
ATOM 974 N N . SER A 1 116 ? -20.042 12.335 24.593 1.00 83.19 116 SER A N 1
ATOM 975 C CA . SER A 1 116 ? -21.143 13.301 24.723 1.00 83.19 116 SER A CA 1
ATOM 976 C C . SER A 1 116 ? -22.489 12.673 25.119 1.00 83.19 116 SER A C 1
ATOM 978 O O . SER A 1 116 ? -23.262 13.314 25.823 1.00 83.19 116 SER A O 1
ATOM 980 N N . LEU A 1 117 ? -22.783 11.441 24.684 1.00 77.00 117 LEU A N 1
ATOM 981 C CA . LEU A 1 117 ? -24.090 10.783 24.857 1.00 77.00 117 LEU A CA 1
ATOM 982 C C . LEU A 1 117 ? -24.214 9.979 26.160 1.00 77.00 117 LEU A C 1
ATOM 984 O O . LEU A 1 117 ? -25.300 9.924 26.731 1.00 77.00 117 LEU A O 1
ATOM 988 N N . ILE A 1 118 ? -23.127 9.378 26.664 1.00 71.88 118 ILE A N 1
ATOM 989 C CA . ILE A 1 118 ? -23.159 8.616 27.931 1.00 71.88 118 ILE A CA 1
ATOM 990 C C . ILE A 1 118 ? -23.658 9.467 29.119 1.00 71.88 118 ILE A C 1
ATOM 992 O O . ILE A 1 118 ? -24.483 8.964 29.880 1.00 71.88 118 ILE A O 1
ATOM 996 N N . PRO A 1 119 ? -23.244 10.741 29.285 1.00 69.81 119 PRO A N 1
ATOM 997 C CA . PRO A 1 119 ? -23.776 11.600 30.344 1.00 69.81 119 PRO A CA 1
ATOM 998 C C . PRO A 1 119 ? -25.274 11.897 30.211 1.00 69.81 119 PRO A C 1
ATOM 1000 O O . PRO A 1 119 ? -25.926 12.157 31.213 1.00 69.81 119 PRO A O 1
ATOM 1003 N N . GLN A 1 120 ? -25.824 11.871 28.993 1.00 69.69 120 GLN A N 1
ATOM 1004 C CA . GLN A 1 120 ? -27.235 1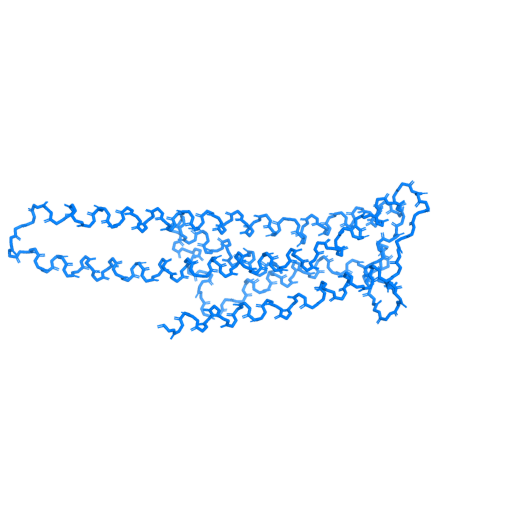2.178 28.735 1.00 69.69 120 GLN A CA 1
ATOM 1005 C C . GLN A 1 120 ? -28.135 10.957 28.955 1.00 69.69 120 GLN A C 1
ATOM 1007 O O . GLN A 1 120 ? -29.227 11.089 29.494 1.00 69.69 120 GLN A O 1
ATOM 1012 N N . ALA A 1 121 ? -27.661 9.757 28.606 1.00 67.62 121 ALA A N 1
ATOM 1013 C CA . ALA A 1 121 ? -28.412 8.507 28.753 1.00 67.62 121 ALA A CA 1
ATOM 1014 C C . ALA A 1 121 ? -28.705 8.115 30.217 1.00 67.62 121 ALA A C 1
ATOM 1016 O O . ALA A 1 121 ? -29.522 7.233 30.468 1.00 67.62 121 ALA A O 1
ATOM 1017 N N . THR A 1 122 ? -28.043 8.747 31.190 1.00 68.12 122 THR A N 1
ATOM 1018 C CA . THR A 1 122 ? -28.243 8.498 32.627 1.00 68.12 122 THR A CA 1
ATOM 1019 C C . THR A 1 122 ? -29.227 9.475 33.281 1.00 68.12 122 THR A C 1
ATOM 1021 O O . THR A 1 122 ? -29.637 9.264 34.429 1.00 68.12 122 THR A O 1
ATOM 1024 N N . VAL A 1 123 ? -29.647 10.522 32.560 1.00 71.50 123 VAL A N 1
ATOM 1025 C CA . VAL A 1 123 ? -30.608 11.530 33.024 1.00 71.50 123 VAL A CA 1
ATOM 1026 C C . VAL A 1 123 ? -32.023 10.960 32.888 1.00 71.50 123 VAL A C 1
ATOM 1028 O O . VAL A 1 123 ? -32.532 10.804 31.786 1.00 71.50 123 VAL A O 1
ATOM 1031 N N . GLY A 1 124 ? -32.658 10.626 34.017 1.00 71.19 124 GLY A N 1
ATOM 1032 C CA . GLY A 1 124 ? -34.052 10.152 34.067 1.00 71.19 124 GLY A CA 1
ATOM 1033 C C . GLY A 1 124 ? -34.260 8.749 34.650 1.00 71.19 124 GLY A C 1
ATOM 1034 O O . GLY A 1 124 ? -35.396 8.356 34.890 1.00 71.19 124 GLY A O 1
ATOM 1035 N N . ILE A 1 125 ? -33.193 7.999 34.945 1.00 75.19 125 ILE A N 1
ATOM 1036 C CA . ILE A 1 125 ? -33.313 6.636 35.494 1.00 75.19 125 ILE A CA 1
ATOM 1037 C C . ILE A 1 125 ? -33.549 6.687 37.018 1.00 75.19 125 ILE A C 1
ATOM 1039 O O . ILE A 1 125 ? -32.785 7.372 37.702 1.00 75.19 125 ILE A O 1
ATOM 1043 N N . PRO A 1 126 ? -34.539 5.981 37.597 1.00 78.44 126 PRO A N 1
ATOM 1044 C CA . PRO A 1 126 ? -34.759 5.921 39.050 1.00 78.44 126 PRO A CA 1
ATOM 1045 C C . PRO A 1 126 ? -33.521 5.432 39.813 1.00 78.44 126 PRO A C 1
ATOM 1047 O O . PRO A 1 126 ? -32.845 4.520 39.347 1.00 78.44 126 PRO A O 1
ATOM 1050 N N . ARG A 1 127 ? -33.215 6.019 40.983 1.00 75.12 127 ARG A N 1
ATOM 1051 C CA . ARG A 1 127 ? -31.971 5.761 41.752 1.00 75.12 127 ARG A CA 1
ATOM 1052 C C . ARG A 1 127 ? -31.673 4.271 41.980 1.00 75.12 127 ARG A C 1
ATOM 1054 O O . ARG A 1 127 ? -30.512 3.891 41.883 1.00 75.12 127 ARG A O 1
ATOM 1061 N N . ASP A 1 128 ? -32.701 3.466 42.227 1.00 77.50 128 ASP A N 1
ATOM 1062 C CA . ASP A 1 128 ? -32.576 2.048 42.587 1.00 77.50 128 ASP A CA 1
ATOM 1063 C C . ASP A 1 128 ? -32.150 1.164 41.393 1.00 77.50 128 ASP A C 1
ATOM 1065 O O . ASP A 1 128 ? -31.210 0.380 41.472 1.00 77.50 128 ASP A O 1
ATOM 1069 N N . SER A 1 129 ? -32.732 1.386 40.208 1.00 75.06 129 SER A N 1
ATOM 1070 C CA . SER A 1 129 ? -32.354 0.673 38.970 1.00 75.06 129 SER A CA 1
ATOM 1071 C C . SER A 1 129 ? -31.154 1.295 38.241 1.00 75.06 129 SER A C 1
ATOM 1073 O O . SER A 1 129 ? -30.578 0.687 37.335 1.00 75.06 129 SER A O 1
ATOM 1075 N N . ARG A 1 130 ? -30.769 2.523 38.617 1.00 75.56 130 ARG A N 1
ATOM 1076 C CA . ARG A 1 130 ? -29.716 3.308 37.958 1.00 75.56 130 ARG A CA 1
ATOM 1077 C C . ARG A 1 130 ? -28.338 2.669 38.100 1.00 75.56 130 ARG A C 1
ATOM 1079 O O . ARG A 1 130 ? -27.600 2.660 37.122 1.00 75.56 130 ARG A O 1
ATOM 1086 N N . HIS A 1 131 ? -28.000 2.123 39.268 1.00 75.75 131 HIS A N 1
ATOM 1087 C CA . HIS A 1 131 ? -26.674 1.540 39.505 1.00 75.75 131 HIS A CA 1
ATOM 1088 C C . HIS A 1 131 ? -26.406 0.328 38.606 1.00 75.75 131 HIS A C 1
ATOM 1090 O O . HIS A 1 131 ? -25.451 0.342 37.834 1.00 75.75 131 HIS A O 1
ATOM 1096 N N . HIS A 1 132 ? -27.306 -0.659 38.605 1.00 78.12 132 HIS A N 1
ATOM 1097 C CA . HIS A 1 132 ? -27.147 -1.860 37.782 1.00 78.12 132 HIS A CA 1
ATOM 1098 C C . HIS A 1 132 ? -27.148 -1.546 36.274 1.00 78.12 132 HIS A C 1
ATOM 1100 O O . HIS A 1 132 ? -26.345 -2.090 35.515 1.00 78.12 132 HIS A O 1
ATOM 1106 N N . PHE A 1 133 ? -28.031 -0.654 35.810 1.00 78.81 133 PHE A N 1
ATOM 1107 C CA . PHE A 1 133 ? -28.067 -0.262 34.397 1.00 78.81 133 PHE A CA 1
ATOM 1108 C C . PHE A 1 133 ? -26.787 0.467 33.962 1.00 78.81 133 PHE A C 1
ATOM 1110 O O . PHE A 1 133 ? -26.252 0.180 32.889 1.00 78.81 133 PHE A O 1
ATOM 1117 N N . ILE A 1 134 ? -26.273 1.380 34.795 1.00 76.31 134 ILE A N 1
ATOM 1118 C CA . ILE A 1 134 ? -25.012 2.077 34.524 1.00 76.31 134 ILE A CA 1
ATOM 1119 C C . ILE A 1 134 ? -23.852 1.081 34.481 1.00 76.31 134 ILE A C 1
ATOM 1121 O O . ILE A 1 134 ? -23.042 1.166 33.561 1.00 76.31 134 ILE A O 1
ATOM 1125 N N . ASP A 1 135 ? -23.781 0.108 35.387 1.00 81.56 135 ASP A N 1
ATOM 1126 C CA . ASP A 1 135 ? -22.702 -0.887 35.385 1.00 81.56 135 ASP A CA 1
ATOM 1127 C C . ASP A 1 135 ? -22.704 -1.735 34.105 1.00 81.56 135 ASP A C 1
ATOM 1129 O O . ASP A 1 135 ? -21.681 -1.853 33.428 1.00 81.56 135 ASP A O 1
ATOM 1133 N N . VAL A 1 136 ? -23.861 -2.250 33.678 1.00 81.56 136 VAL A N 1
ATOM 1134 C CA . VAL A 1 136 ? -23.949 -3.042 32.437 1.00 81.56 136 VAL A CA 1
ATOM 1135 C C . VAL A 1 136 ? -23.633 -2.191 31.200 1.00 81.56 136 VAL A C 1
ATOM 1137 O O . VAL A 1 136 ? -22.847 -2.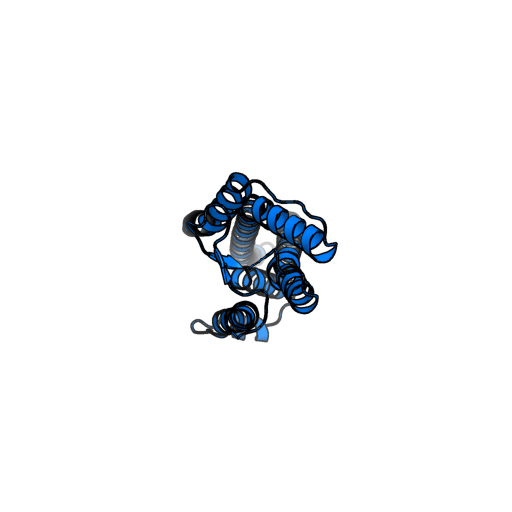609 30.340 1.00 81.56 136 VAL A O 1
ATOM 1140 N N . LEU A 1 137 ? -24.196 -0.979 31.108 1.00 82.12 137 LEU A N 1
ATOM 1141 C CA . LEU A 1 137 ? -23.960 -0.070 29.983 1.00 82.12 137 LEU A CA 1
ATOM 1142 C C . LEU A 1 137 ? -22.487 0.345 29.905 1.00 82.12 137 LEU A C 1
ATOM 1144 O O . LEU A 1 137 ? -21.896 0.327 28.825 1.00 82.12 137 LEU A O 1
ATOM 1148 N N . THR A 1 138 ? -21.872 0.679 31.042 1.00 79.44 138 THR A N 1
ATOM 1149 C CA . THR A 1 138 ? -20.465 1.095 31.111 1.00 79.44 138 THR A CA 1
ATOM 1150 C C . THR A 1 138 ? -19.516 -0.046 30.765 1.00 79.44 138 THR A C 1
ATOM 1152 O O . THR A 1 138 ? -18.546 0.191 30.040 1.00 79.44 138 THR A O 1
ATOM 1155 N N . VAL A 1 139 ? -19.800 -1.284 31.186 1.00 84.00 139 VAL A N 1
ATOM 1156 C CA . VAL A 1 139 ? -19.011 -2.471 30.814 1.00 84.00 139 VAL A CA 1
ATOM 1157 C C . VAL A 1 139 ? -19.085 -2.730 29.305 1.00 84.00 139 VAL A C 1
ATOM 1159 O O . VAL A 1 139 ? -18.041 -2.871 28.653 1.00 84.00 139 VAL A O 1
ATOM 1162 N N . ALA A 1 140 ? -20.285 -2.735 28.715 1.00 82.31 140 ALA A N 1
ATOM 1163 C CA . ALA A 1 140 ? -20.468 -2.945 27.276 1.00 82.31 140 ALA A CA 1
ATOM 1164 C C . ALA A 1 140 ? -19.785 -1.842 26.439 1.00 82.31 140 ALA A C 1
ATOM 1166 O O . ALA A 1 140 ? -19.014 -2.127 25.514 1.00 82.31 140 ALA A O 1
ATOM 1167 N N . GLU A 1 141 ? -19.988 -0.576 26.809 1.00 84.56 141 GLU A N 1
ATOM 1168 C CA . GLU A 1 141 ? -19.355 0.591 26.187 1.00 84.56 141 GLU A CA 1
ATOM 1169 C C . GLU A 1 141 ? -17.828 0.589 26.348 1.00 84.56 141 GLU A C 1
ATOM 1171 O O . GLU A 1 141 ? -17.098 0.998 25.438 1.00 84.56 141 GLU A O 1
ATOM 1176 N N . SER A 1 142 ? -17.311 0.147 27.498 1.00 84.62 142 SER A N 1
ATOM 1177 C CA . SER A 1 142 ? -15.873 0.007 27.760 1.00 84.62 142 SER A CA 1
ATOM 1178 C C . SER A 1 142 ? -15.241 -1.009 26.811 1.00 84.62 142 SER A C 1
ATOM 1180 O O . SER A 1 142 ? -14.243 -0.708 26.149 1.00 84.62 142 SER A O 1
ATOM 1182 N N . ASN A 1 143 ? -15.868 -2.178 26.652 1.00 86.81 143 ASN A N 1
ATOM 1183 C CA . ASN A 1 143 ? -15.413 -3.208 25.719 1.00 86.81 143 ASN A CA 1
ATOM 1184 C C . ASN A 1 143 ? -15.444 -2.720 24.264 1.00 86.81 143 ASN A C 1
ATOM 1186 O O . ASN A 1 143 ? -14.481 -2.928 23.518 1.00 86.81 143 ASN A O 1
ATOM 1190 N N . ARG A 1 144 ? -16.502 -2.001 23.866 1.00 86.31 144 ARG A N 1
ATOM 1191 C CA . ARG A 1 144 ? -16.605 -1.389 22.533 1.00 86.31 144 ARG A CA 1
ATOM 1192 C C . ARG A 1 144 ? -15.493 -0.369 22.284 1.00 86.31 144 ARG A C 1
ATOM 1194 O O . ARG A 1 144 ? -14.862 -0.397 21.229 1.00 86.31 144 ARG A O 1
ATOM 1201 N N . LEU A 1 145 ? -15.194 0.497 23.253 1.00 87.44 145 LEU A N 1
ATOM 1202 C CA . LEU A 1 145 ? -14.092 1.452 23.130 1.00 87.44 145 LEU A CA 1
ATOM 1203 C C . LEU A 1 145 ? -12.729 0.793 23.010 1.00 87.44 145 LEU A C 1
ATOM 1205 O O . LEU A 1 145 ? -11.905 1.269 22.230 1.00 87.44 145 LEU A O 1
ATOM 1209 N N . LYS A 1 146 ? -12.467 -0.259 23.792 1.00 88.38 146 LYS A N 1
ATOM 1210 C CA . LYS A 1 146 ? -11.206 -1.003 23.697 1.00 88.38 146 LYS A CA 1
ATOM 1211 C C . LYS A 1 146 ? -11.003 -1.497 22.263 1.00 88.38 146 LYS A C 1
ATOM 1213 O O . LYS A 1 146 ? -9.957 -1.221 21.682 1.00 88.38 146 LYS A O 1
ATOM 1218 N N . ARG A 1 147 ? -12.037 -2.093 21.651 1.00 85.81 147 ARG A N 1
ATOM 1219 C CA . ARG A 1 147 ? -12.013 -2.522 20.238 1.00 85.81 147 ARG A CA 1
ATOM 1220 C C . ARG A 1 147 ? -11.769 -1.357 19.274 1.00 85.81 147 ARG A C 1
ATOM 1222 O O . ARG A 1 147 ? -10.862 -1.437 18.454 1.00 85.81 147 ARG A O 1
ATOM 1229 N N . LEU A 1 148 ? -12.486 -0.239 19.420 1.00 88.69 148 LEU A N 1
ATOM 1230 C CA . LEU A 1 148 ? -12.288 0.948 18.570 1.00 88.69 148 LEU A CA 1
ATOM 1231 C C . LEU A 1 148 ? -10.878 1.553 18.702 1.00 88.69 148 LEU A C 1
ATOM 1233 O O . LEU A 1 148 ? -10.318 2.046 17.725 1.00 88.69 148 LEU A O 1
ATOM 1237 N N . ARG A 1 149 ? -10.280 1.533 19.900 1.00 89.25 149 ARG A N 1
ATOM 1238 C CA . ARG A 1 149 ? -8.903 2.005 20.122 1.00 89.25 149 ARG A CA 1
ATOM 1239 C C . ARG A 1 149 ? -7.879 1.085 19.461 1.00 89.25 149 ARG A C 1
ATOM 1241 O O . ARG A 1 149 ? -6.936 1.597 18.862 1.00 89.25 149 ARG A O 1
ATOM 1248 N N . ILE A 1 150 ? -8.080 -0.230 19.540 1.00 87.25 150 ILE A N 1
ATOM 1249 C CA . ILE A 1 150 ? -7.261 -1.226 18.834 1.00 87.25 150 ILE A CA 1
ATOM 1250 C C . ILE A 1 150 ? -7.352 -0.992 17.324 1.00 87.25 150 ILE A C 1
ATOM 1252 O O . ILE A 1 150 ? -6.324 -0.826 16.670 1.00 87.25 150 ILE A O 1
ATOM 1256 N N . ASP A 1 151 ? -8.568 -0.854 16.793 1.00 87.75 151 ASP A N 1
ATOM 1257 C CA . ASP A 1 151 ? -8.797 -0.606 15.368 1.00 87.75 151 ASP A CA 1
ATOM 1258 C C . ASP A 1 151 ? -8.160 0.698 14.889 1.00 87.75 151 ASP A C 1
ATOM 1260 O O . ASP A 1 151 ? -7.556 0.742 13.817 1.00 87.75 151 ASP A O 1
ATOM 1264 N N . ARG A 1 152 ? -8.222 1.753 15.709 1.00 90.50 152 ARG A N 1
ATOM 1265 C CA . ARG A 1 152 ? -7.544 3.022 15.433 1.00 90.50 152 ARG A CA 1
ATOM 1266 C C . ARG A 1 152 ? -6.028 2.857 15.391 1.00 90.50 152 ARG A C 1
ATOM 1268 O O . ARG A 1 152 ? -5.414 3.377 14.465 1.00 90.50 152 ARG A O 1
ATOM 1275 N N . ARG A 1 153 ? -5.429 2.175 16.374 1.00 89.06 153 ARG A N 1
ATOM 1276 C CA . ARG A 1 153 ? -3.975 1.928 16.413 1.00 89.06 153 ARG A CA 1
ATOM 1277 C C . ARG A 1 153 ? -3.530 1.130 15.188 1.00 89.06 153 ARG A C 1
ATOM 1279 O O . ARG A 1 153 ? -2.549 1.499 14.552 1.00 89.06 153 ARG A O 1
ATOM 1286 N N . PHE A 1 154 ? -4.291 0.104 14.816 1.00 87.69 154 PHE A N 1
ATOM 1287 C CA . PHE A 1 154 ? -4.032 -0.699 13.624 1.00 87.69 154 PHE A CA 1
ATOM 1288 C C . PHE A 1 154 ? -4.121 0.132 12.333 1.00 87.69 154 PHE A C 1
ATOM 1290 O O . PHE A 1 154 ? -3.193 0.117 11.528 1.00 87.69 154 PHE A O 1
ATOM 1297 N N . ALA A 1 155 ? -5.166 0.949 12.169 1.00 90.75 155 ALA A N 1
ATOM 1298 C CA . ALA A 1 155 ? -5.297 1.835 11.010 1.00 90.75 155 ALA A CA 1
ATOM 1299 C C . ALA A 1 155 ? -4.186 2.905 10.950 1.00 90.75 155 ALA A C 1
ATOM 1301 O O . ALA A 1 155 ? -3.686 3.237 9.876 1.00 90.75 155 ALA A O 1
ATOM 1302 N N . GLN A 1 156 ? -3.746 3.436 12.098 1.00 90.62 156 GLN A N 1
ATOM 1303 C CA . GLN A 1 156 ? -2.594 4.345 12.165 1.00 90.62 156 GLN A CA 1
ATOM 1304 C C . GLN A 1 156 ? -1.298 3.654 11.726 1.00 90.62 156 GLN A C 1
ATOM 1306 O O . GLN A 1 156 ? -0.532 4.240 10.964 1.00 90.62 156 GLN A O 1
ATOM 1311 N N . ALA A 1 157 ? -1.073 2.414 12.159 1.00 89.69 157 ALA A N 1
ATOM 1312 C CA . ALA A 1 157 ? 0.075 1.625 11.734 1.00 89.69 157 ALA A CA 1
ATOM 1313 C C . ALA A 1 157 ? 0.077 1.370 10.224 1.00 89.69 157 ALA A C 1
ATOM 1315 O O . ALA A 1 157 ? 1.110 1.545 9.583 1.00 89.69 157 ALA A O 1
ATOM 1316 N N . ILE A 1 158 ? -1.082 1.044 9.639 1.00 90.12 158 ILE A N 1
ATOM 1317 C CA . ILE A 1 158 ? -1.214 0.900 8.184 1.00 90.12 158 ILE A CA 1
ATOM 1318 C C . ILE A 1 158 ? -0.872 2.213 7.473 1.00 90.12 158 ILE A C 1
ATOM 1320 O O . ILE A 1 158 ? -0.136 2.198 6.491 1.00 90.12 158 ILE A O 1
ATOM 1324 N N . MET A 1 159 ? -1.346 3.359 7.968 1.00 91.88 159 MET A N 1
ATOM 1325 C CA . MET A 1 159 ? -1.003 4.657 7.373 1.00 91.88 159 MET A CA 1
ATOM 1326 C C . MET A 1 159 ? 0.506 4.942 7.423 1.00 91.88 159 MET A C 1
ATOM 1328 O O . MET A 1 159 ? 1.067 5.408 6.434 1.00 91.88 159 MET A O 1
ATOM 1332 N N . ILE A 1 160 ? 1.179 4.620 8.533 1.00 90.25 160 ILE A N 1
ATOM 1333 C CA . ILE A 1 160 ? 2.643 4.745 8.656 1.00 90.25 160 ILE A CA 1
ATOM 1334 C C . ILE A 1 160 ? 3.349 3.813 7.660 1.00 90.25 160 ILE A C 1
ATOM 1336 O O . ILE A 1 160 ? 4.254 4.239 6.944 1.00 90.25 160 ILE A O 1
ATOM 1340 N N . ALA A 1 161 ? 2.896 2.562 7.565 1.00 88.88 161 ALA A N 1
ATOM 1341 C CA . ALA A 1 161 ? 3.387 1.579 6.603 1.00 88.88 161 ALA A CA 1
ATOM 1342 C C . ALA A 1 161 ? 3.229 2.046 5.144 1.00 88.88 161 ALA A C 1
ATOM 1344 O O . ALA A 1 161 ? 4.140 1.847 4.337 1.00 88.88 161 ALA A O 1
ATOM 1345 N N . VAL A 1 162 ? 2.107 2.691 4.803 1.00 90.75 162 VAL A N 1
ATOM 1346 C CA . VAL A 1 162 ? 1.855 3.270 3.473 1.00 90.75 162 VAL A CA 1
ATOM 1347 C C . VAL A 1 162 ? 2.816 4.419 3.183 1.00 90.75 162 VAL A C 1
ATOM 1349 O O . VAL A 1 162 ? 3.404 4.450 2.106 1.00 90.75 162 VAL A O 1
ATOM 1352 N N . ILE A 1 163 ? 3.022 5.334 4.134 1.00 91.25 163 ILE A N 1
ATOM 1353 C CA . ILE A 1 163 ? 3.967 6.450 3.972 1.00 91.25 163 ILE A CA 1
ATOM 1354 C C . ILE A 1 163 ? 5.383 5.917 3.737 1.00 91.25 163 ILE A C 1
ATOM 1356 O O . ILE A 1 163 ? 6.044 6.328 2.788 1.00 91.25 163 ILE A O 1
ATOM 1360 N N . HIS A 1 164 ? 5.830 4.963 4.555 1.00 89.75 164 HIS A N 1
ATOM 1361 C CA . HIS A 1 164 ? 7.140 4.339 4.390 1.00 89.75 164 HIS A CA 1
ATOM 1362 C C . HIS A 1 164 ? 7.284 3.660 3.020 1.00 89.75 164 HIS A C 1
ATOM 1364 O O . HIS A 1 164 ? 8.289 3.844 2.334 1.00 89.75 164 HIS A O 1
ATOM 1370 N N . TYR A 1 165 ? 6.258 2.914 2.597 1.00 89.44 165 TYR A N 1
ATOM 1371 C CA . TYR A 1 165 ? 6.233 2.277 1.285 1.00 89.44 165 TYR A CA 1
ATOM 1372 C C . TYR A 1 165 ? 6.366 3.300 0.153 1.00 89.44 165 TYR A C 1
ATOM 1374 O O . TYR A 1 165 ? 7.204 3.120 -0.726 1.00 89.44 165 TYR A O 1
ATOM 1382 N N . LEU A 1 166 ? 5.589 4.387 0.196 1.00 91.88 166 LEU A N 1
ATOM 1383 C CA . LEU A 1 166 ? 5.641 5.449 -0.807 1.00 91.88 166 LEU A CA 1
ATOM 1384 C C . LEU A 1 166 ? 7.013 6.114 -0.865 1.00 91.88 166 LEU A C 1
ATOM 1386 O O . LEU A 1 166 ? 7.548 6.288 -1.956 1.00 91.88 166 LEU A O 1
ATOM 1390 N N . LEU A 1 167 ? 7.607 6.443 0.281 1.00 91.62 167 LEU A N 1
ATOM 1391 C CA . LEU A 1 167 ? 8.935 7.057 0.325 1.00 91.62 167 LEU A CA 1
ATOM 1392 C C . LEU A 1 167 ? 10.005 6.158 -0.307 1.00 91.62 167 LEU A C 1
ATOM 1394 O O . LEU A 1 167 ? 10.874 6.652 -1.021 1.00 91.62 167 LEU A O 1
ATOM 1398 N N . ALA A 1 168 ? 9.925 4.845 -0.088 1.00 93.19 168 ALA A N 1
ATOM 1399 C CA . ALA A 1 168 ? 10.914 3.911 -0.609 1.00 93.19 168 ALA A CA 1
ATOM 1400 C C . ALA A 1 168 ? 10.690 3.530 -2.085 1.00 93.19 168 ALA A C 1
ATOM 1402 O O . ALA A 1 168 ? 11.654 3.380 -2.833 1.00 93.19 168 ALA A O 1
ATOM 1403 N N . TRP A 1 169 ? 9.434 3.375 -2.520 1.00 93.38 169 TRP A N 1
ATOM 1404 C CA . TRP A 1 169 ? 9.105 2.901 -3.870 1.00 93.38 169 TRP A CA 1
ATOM 1405 C C . TRP A 1 169 ? 8.958 4.011 -4.908 1.00 93.38 169 TRP A C 1
ATOM 1407 O O . TRP A 1 169 ? 9.232 3.762 -6.082 1.00 93.38 169 TRP A O 1
ATOM 1417 N N . THR A 1 170 ? 8.571 5.228 -4.510 1.00 93.56 170 THR A N 1
ATOM 1418 C CA . THR A 1 170 ? 8.342 6.331 -5.462 1.00 93.56 170 THR A CA 1
ATOM 1419 C C . THR A 1 170 ? 9.575 6.644 -6.317 1.00 93.56 170 THR A C 1
ATOM 1421 O O . THR A 1 170 ? 9.412 6.733 -7.530 1.00 93.56 170 THR A O 1
ATOM 1424 N N . PRO A 1 171 ? 10.812 6.731 -5.780 1.00 95.62 171 PRO A N 1
ATOM 1425 C CA . PRO A 1 171 ? 11.986 7.001 -6.613 1.00 95.62 171 PRO A CA 1
ATOM 1426 C C . PRO A 1 171 ? 12.183 5.969 -7.732 1.00 95.62 171 PRO A C 1
ATOM 1428 O O . PRO A 1 171 ? 12.495 6.328 -8.867 1.00 95.62 171 PRO A O 1
ATOM 1431 N N . TYR A 1 172 ? 11.959 4.687 -7.429 1.00 94.12 172 TYR A N 1
ATOM 1432 C CA . TYR A 1 172 ? 12.092 3.603 -8.401 1.00 94.12 172 TYR A CA 1
ATOM 1433 C C . TYR A 1 172 ? 10.943 3.600 -9.413 1.00 94.12 172 TYR A C 1
ATOM 1435 O O . TYR A 1 172 ? 11.185 3.496 -10.615 1.00 94.12 172 TYR A O 1
ATOM 1443 N N . ALA A 1 173 ? 9.705 3.785 -8.943 1.00 93.81 173 ALA A N 1
ATOM 1444 C CA . ALA A 1 173 ? 8.525 3.911 -9.793 1.00 93.81 173 ALA A CA 1
ATOM 1445 C C . ALA A 1 173 ? 8.676 5.063 -10.798 1.00 93.81 173 ALA A C 1
ATOM 1447 O O . ALA A 1 173 ? 8.432 4.870 -11.985 1.00 93.81 173 ALA A O 1
ATOM 1448 N N . THR A 1 174 ? 9.164 6.225 -10.356 1.00 94.00 174 THR A N 1
ATOM 1449 C CA . THR A 1 174 ? 9.443 7.371 -11.230 1.00 94.00 174 THR A CA 1
ATOM 1450 C C . THR A 1 174 ? 10.511 7.035 -12.270 1.00 94.00 174 THR A C 1
ATOM 1452 O O . THR A 1 174 ? 10.306 7.290 -13.454 1.00 94.00 174 THR A O 1
ATOM 1455 N N . CYS A 1 175 ? 11.623 6.405 -11.870 1.00 94.06 175 CYS A N 1
ATOM 1456 C CA . CYS A 1 175 ? 12.665 5.983 -12.814 1.00 94.06 175 CYS A CA 1
ATOM 1457 C C . CYS A 1 175 ? 12.143 4.992 -13.865 1.00 94.06 175 CYS A C 1
ATOM 1459 O O . CYS A 1 175 ? 12.562 5.052 -15.022 1.00 94.06 175 CYS A O 1
ATOM 1461 N N . ALA A 1 176 ? 11.258 4.076 -13.471 1.00 92.75 176 ALA A N 1
ATOM 1462 C CA . ALA A 1 176 ? 10.630 3.121 -14.375 1.00 92.75 176 ALA A CA 1
ATOM 1463 C C . ALA A 1 176 ? 9.651 3.817 -15.335 1.00 92.75 176 ALA A C 1
ATOM 1465 O O . ALA A 1 176 ? 9.755 3.611 -16.539 1.00 92.75 176 ALA A O 1
ATOM 1466 N N . ILE A 1 177 ? 8.771 4.694 -14.833 1.00 92.31 177 ILE A N 1
ATOM 1467 C CA . ILE A 1 177 ? 7.826 5.476 -15.651 1.00 92.31 177 ILE A CA 1
ATOM 1468 C C . ILE A 1 177 ? 8.566 6.314 -16.693 1.00 92.31 177 ILE A C 1
ATOM 1470 O O . ILE A 1 177 ? 8.191 6.274 -17.861 1.00 92.31 177 ILE A O 1
ATOM 1474 N N . ILE A 1 178 ? 9.641 7.014 -16.308 1.00 93.44 178 ILE A N 1
ATOM 1475 C CA . ILE A 1 178 ? 10.438 7.790 -17.267 1.00 93.44 178 ILE A CA 1
ATOM 1476 C C . ILE A 1 178 ? 10.991 6.871 -18.361 1.00 93.44 178 ILE A C 1
ATOM 1478 O O . ILE A 1 178 ? 10.822 7.184 -19.533 1.00 93.44 178 ILE A O 1
ATOM 1482 N N . GLN A 1 179 ? 11.581 5.722 -18.002 1.00 91.62 179 GLN A N 1
ATOM 1483 C CA . GLN A 1 179 ? 12.122 4.769 -18.982 1.00 91.62 179 GLN A CA 1
ATOM 1484 C C . GLN A 1 179 ? 11.060 4.256 -19.959 1.00 91.62 179 GLN A C 1
ATOM 1486 O O . GLN A 1 179 ? 11.328 4.190 -21.158 1.00 91.62 179 GLN A O 1
ATOM 1491 N N . ILE A 1 180 ? 9.857 3.951 -19.467 1.00 90.44 180 ILE A N 1
ATOM 1492 C CA . ILE A 1 180 ? 8.738 3.487 -20.295 1.00 90.44 180 ILE A CA 1
ATOM 1493 C C . ILE A 1 180 ? 8.289 4.594 -21.246 1.00 90.44 180 ILE A C 1
ATOM 1495 O O . ILE A 1 180 ? 8.174 4.362 -22.444 1.00 90.44 180 ILE A O 1
ATOM 1499 N N . VAL A 1 181 ? 8.067 5.807 -20.732 1.00 91.06 181 VAL A N 1
ATOM 1500 C CA . VAL A 1 181 ? 7.625 6.952 -21.541 1.00 91.06 181 VAL A CA 1
ATOM 1501 C C . VAL A 1 181 ? 8.656 7.277 -22.619 1.00 91.06 181 VAL A C 1
ATOM 1503 O O . VAL A 1 181 ? 8.284 7.535 -23.760 1.00 91.06 181 VAL A O 1
ATOM 1506 N N . THR A 1 182 ? 9.948 7.225 -22.296 1.00 91.69 182 THR A N 1
ATOM 1507 C CA . THR A 1 182 ? 11.004 7.458 -23.286 1.00 91.69 182 THR A CA 1
ATOM 1508 C C . THR A 1 182 ? 11.084 6.333 -24.314 1.00 91.69 182 THR A C 1
ATOM 1510 O O . THR A 1 182 ? 11.225 6.621 -25.497 1.00 91.69 182 THR A O 1
ATOM 1513 N N . ALA A 1 183 ? 10.922 5.071 -23.898 1.00 88.25 183 ALA A N 1
ATOM 1514 C CA . ALA A 1 183 ? 10.957 3.923 -24.803 1.00 88.25 183 ALA A CA 1
ATOM 1515 C C . ALA A 1 183 ? 9.768 3.916 -25.778 1.00 88.25 183 ALA A C 1
ATOM 1517 O O . ALA A 1 183 ? 9.971 3.758 -26.976 1.00 88.25 183 ALA A O 1
ATOM 1518 N N . MET A 1 184 ? 8.545 4.158 -25.289 1.00 87.25 184 MET A N 1
ATOM 1519 C CA . MET A 1 184 ? 7.326 4.186 -26.113 1.00 87.25 184 MET A CA 1
ATOM 1520 C C . MET A 1 184 ? 7.309 5.340 -27.125 1.00 87.25 184 MET A C 1
ATOM 1522 O O . MET A 1 184 ? 6.698 5.220 -28.181 1.00 87.25 184 MET A O 1
ATOM 1526 N N . ASN A 1 185 ? 7.975 6.455 -26.811 1.00 89.81 185 ASN A N 1
ATOM 1527 C CA . ASN A 1 185 ? 8.096 7.605 -27.711 1.00 89.81 185 ASN A CA 1
ATOM 1528 C C . ASN A 1 185 ? 9.379 7.571 -28.560 1.00 89.81 185 ASN A C 1
ATOM 1530 O O . ASN A 1 185 ? 9.702 8.569 -29.200 1.00 89.81 185 ASN A O 1
ATOM 1534 N N . TYR A 1 186 ? 10.137 6.466 -28.539 1.00 85.69 186 TYR A N 1
ATOM 1535 C CA . TYR A 1 186 ? 11.421 6.321 -29.239 1.00 85.69 186 TYR A CA 1
ATOM 1536 C C . TYR A 1 186 ? 12.443 7.433 -28.922 1.00 85.69 186 TYR A C 1
ATOM 1538 O O . TYR A 1 186 ? 13.332 7.738 -29.717 1.00 85.69 186 TYR A O 1
ATOM 1546 N N . ILE A 1 187 ? 12.345 8.036 -27.734 1.00 88.75 187 ILE A N 1
ATOM 1547 C CA . ILE A 1 187 ? 13.258 9.078 -27.262 1.00 88.75 187 ILE A CA 1
ATOM 1548 C C . ILE A 1 187 ? 14.517 8.396 -26.725 1.00 88.75 187 ILE A C 1
ATOM 1550 O O . ILE A 1 187 ? 14.462 7.632 -25.758 1.00 88.75 187 ILE A O 1
ATOM 1554 N N . GLN A 1 188 ? 15.677 8.715 -27.304 1.00 84.50 188 GLN A N 1
ATOM 1555 C CA . GLN A 1 188 ? 16.975 8.209 -26.850 1.00 84.5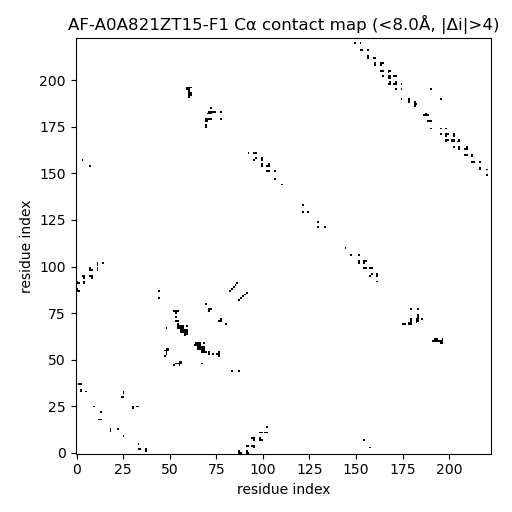0 188 GLN A CA 1
ATOM 1556 C C . GLN A 1 188 ? 17.448 8.925 -25.574 1.00 84.50 188 GLN A C 1
ATOM 1558 O O . GLN A 1 188 ? 18.409 9.688 -25.576 1.00 84.50 188 GLN A O 1
ATOM 1563 N N . TYR A 1 189 ? 16.765 8.666 -24.461 1.00 87.12 189 TYR A N 1
ATOM 1564 C CA . TYR A 1 189 ? 17.141 9.148 -23.137 1.00 87.12 189 TYR A CA 1
ATOM 1565 C C . TYR A 1 189 ? 17.529 7.976 -22.234 1.00 87.12 189 TYR A C 1
ATOM 1567 O O . TYR A 1 189 ? 16.800 6.992 -22.111 1.00 87.12 189 TYR A O 1
ATOM 1575 N N . GLN A 1 190 ? 18.687 8.071 -21.578 1.00 86.38 190 GLN A N 1
ATOM 1576 C CA . GLN A 1 190 ? 19.161 7.052 -20.645 1.00 86.38 190 GLN A CA 1
ATOM 1577 C C . GLN A 1 190 ? 19.366 7.655 -19.260 1.00 86.38 190 GLN A C 1
ATOM 1579 O O . GLN A 1 190 ? 20.166 8.570 -19.077 1.00 86.38 190 GLN A O 1
ATOM 1584 N N . LEU A 1 191 ? 18.664 7.108 -18.264 1.00 91.25 191 LEU A N 1
ATOM 1585 C CA . LEU A 1 191 ? 18.874 7.499 -16.873 1.00 91.25 191 LEU A CA 1
ATOM 1586 C C . LEU A 1 191 ? 20.264 7.052 -16.388 1.00 91.25 191 LEU A C 1
ATOM 1588 O O . LEU A 1 191 ? 20.707 5.950 -16.735 1.00 91.25 191 LEU A O 1
ATOM 1592 N N . PRO A 1 192 ? 20.911 7.835 -15.506 1.00 93.94 192 PRO A N 1
ATOM 1593 C CA . PRO A 1 192 ? 22.162 7.439 -14.874 1.00 93.94 192 PRO A CA 1
ATOM 1594 C C . PRO A 1 192 ? 22.038 6.089 -14.155 1.00 93.94 192 PRO A C 1
ATOM 1596 O O . PRO A 1 192 ? 21.139 5.882 -13.335 1.00 93.94 192 PRO A O 1
ATOM 1599 N N . LEU A 1 193 ? 22.987 5.177 -14.398 1.00 92.62 193 LEU A N 1
ATOM 1600 C CA . LEU A 1 193 ? 22.947 3.815 -13.841 1.00 92.62 193 LEU A CA 1
ATOM 1601 C C . LEU A 1 193 ? 22.928 3.802 -12.303 1.00 92.62 193 LEU A C 1
ATOM 1603 O O . LEU A 1 193 ? 22.278 2.947 -11.697 1.00 92.62 193 LEU A O 1
ATOM 1607 N N . MET A 1 194 ? 23.612 4.760 -11.669 1.00 93.62 194 MET A N 1
ATOM 1608 C CA . MET A 1 194 ? 23.625 4.924 -10.210 1.00 93.62 194 MET A CA 1
ATOM 1609 C C . MET A 1 194 ? 22.236 5.239 -9.651 1.00 93.62 194 MET A C 1
ATOM 1611 O O . MET A 1 194 ? 21.852 4.654 -8.643 1.00 93.62 194 MET A O 1
ATOM 1615 N N . LEU A 1 195 ? 21.465 6.101 -10.321 1.00 93.75 195 LEU A N 1
ATOM 1616 C CA . LEU A 1 195 ? 20.125 6.493 -9.881 1.00 93.75 195 LEU A CA 1
ATOM 1617 C C . LEU A 1 195 ? 19.154 5.305 -9.932 1.00 93.75 195 LEU A C 1
ATOM 1619 O O . LEU A 1 195 ? 18.423 5.057 -8.972 1.00 93.75 195 LEU A O 1
ATOM 1623 N N . ILE A 1 196 ? 19.197 4.527 -11.019 1.00 92.62 196 ILE A N 1
ATOM 1624 C CA . ILE A 1 196 ? 18.397 3.300 -11.165 1.00 92.62 196 ILE A CA 1
ATOM 1625 C C . ILE A 1 196 ? 18.768 2.294 -10.068 1.00 92.62 196 ILE A C 1
ATOM 1627 O O . ILE A 1 196 ? 17.891 1.736 -9.417 1.00 92.62 196 ILE A O 1
ATOM 1631 N N . THR A 1 197 ? 20.067 2.093 -9.830 1.00 93.81 197 THR A N 1
ATOM 1632 C CA . THR A 1 197 ? 20.550 1.129 -8.828 1.00 93.81 197 THR A CA 1
ATOM 1633 C C . THR A 1 197 ? 20.145 1.547 -7.411 1.00 93.81 197 THR A C 1
ATOM 1635 O O . THR A 1 197 ? 19.587 0.747 -6.666 1.00 93.81 197 THR A O 1
ATOM 1638 N N . ALA A 1 198 ? 20.375 2.808 -7.036 1.00 94.12 198 ALA A N 1
ATOM 1639 C CA . ALA A 1 198 ? 20.067 3.313 -5.700 1.00 94.12 198 ALA A CA 1
ATOM 1640 C C . ALA A 1 198 ? 18.560 3.289 -5.407 1.00 94.12 198 ALA A C 1
ATOM 1642 O O . ALA A 1 198 ? 18.146 2.821 -4.347 1.00 94.12 198 ALA A O 1
ATOM 1643 N N . SER A 1 199 ? 17.734 3.735 -6.359 1.00 95.06 199 SER A N 1
ATOM 1644 C CA . SER A 1 199 ? 16.275 3.708 -6.210 1.00 95.06 199 SER A CA 1
ATOM 1645 C C . SER A 1 199 ? 15.731 2.279 -6.110 1.00 95.06 199 SER A C 1
ATOM 1647 O O . SER A 1 199 ? 14.884 2.009 -5.259 1.00 95.06 199 SER A O 1
ATOM 1649 N N . ALA A 1 200 ? 16.257 1.339 -6.903 1.00 93.19 200 ALA A N 1
ATOM 1650 C CA . ALA A 1 200 ? 15.882 -0.070 -6.823 1.00 93.19 200 ALA A CA 1
ATOM 1651 C C . ALA A 1 200 ? 16.261 -0.712 -5.479 1.00 93.19 200 ALA A C 1
ATOM 1653 O O . ALA A 1 200 ? 15.463 -1.453 -4.902 1.00 93.19 200 ALA A O 1
ATOM 1654 N N . LEU A 1 201 ? 17.461 -0.428 -4.964 1.00 93.12 201 LEU A N 1
ATOM 1655 C CA . LEU A 1 201 ? 17.896 -0.920 -3.655 1.00 93.12 201 LEU A CA 1
ATOM 1656 C C . LEU A 1 201 ? 17.022 -0.358 -2.533 1.00 93.12 201 LEU A C 1
ATOM 1658 O O . LEU A 1 201 ? 16.582 -1.116 -1.672 1.00 93.12 201 LEU A O 1
ATOM 1662 N N . LEU A 1 202 ? 16.703 0.937 -2.576 1.00 93.81 202 LEU A N 1
ATOM 1663 C CA . LEU A 1 202 ? 15.806 1.564 -1.608 1.00 93.81 202 LEU A CA 1
ATOM 1664 C C . LEU A 1 202 ? 14.421 0.897 -1.606 1.00 93.81 202 LEU A C 1
ATOM 1666 O O . LEU A 1 202 ? 13.907 0.544 -0.543 1.00 93.81 202 LEU A O 1
ATOM 1670 N N . ALA A 1 203 ? 13.851 0.645 -2.788 1.00 92.62 203 ALA A N 1
ATOM 1671 C CA . ALA A 1 203 ? 12.572 -0.050 -2.926 1.00 92.62 203 ALA A CA 1
ATOM 1672 C C . ALA A 1 203 ? 12.618 -1.481 -2.354 1.00 92.62 203 ALA A C 1
ATOM 1674 O O . ALA A 1 203 ? 11.676 -1.916 -1.687 1.00 92.62 203 ALA A O 1
ATOM 1675 N N . LYS A 1 204 ? 13.726 -2.207 -2.552 1.00 91.25 204 LYS A N 1
ATOM 1676 C CA . LYS A 1 204 ? 13.932 -3.558 -1.995 1.00 91.25 204 LYS A CA 1
ATOM 1677 C C . LYS A 1 204 ? 14.069 -3.550 -0.470 1.00 91.25 204 LYS A C 1
ATOM 1679 O O . LYS A 1 204 ? 13.501 -4.416 0.194 1.00 91.25 204 LYS A O 1
ATOM 1684 N N . LEU A 1 205 ? 14.749 -2.551 0.093 1.00 91.19 205 LEU A N 1
ATOM 1685 C CA . LEU A 1 205 ? 14.904 -2.384 1.544 1.00 91.19 205 LEU A CA 1
ATOM 1686 C C . LEU A 1 205 ? 13.591 -2.017 2.252 1.00 91.19 205 LEU A C 1
ATOM 1688 O O . LEU A 1 205 ? 13.445 -2.288 3.444 1.00 91.19 205 LEU A O 1
ATOM 1692 N N . ALA A 1 206 ? 12.604 -1.479 1.527 1.00 89.75 206 ALA A N 1
ATOM 1693 C CA . ALA A 1 206 ? 11.294 -1.113 2.072 1.00 89.75 206 ALA A CA 1
ATOM 1694 C C . ALA A 1 206 ? 10.595 -2.264 2.818 1.00 89.75 206 ALA A C 1
ATOM 1696 O O . ALA A 1 206 ? 9.821 -2.031 3.747 1.00 89.75 206 ALA A O 1
ATOM 1697 N N . VAL A 1 207 ? 10.857 -3.516 2.424 1.00 84.50 207 VAL A N 1
ATOM 1698 C CA . VAL A 1 207 ? 10.274 -4.707 3.064 1.00 84.50 207 VAL A CA 1
ATOM 1699 C C . VAL A 1 207 ? 10.693 -4.807 4.533 1.00 84.50 207 VAL A C 1
ATOM 1701 O O . VAL A 1 207 ? 9.875 -5.166 5.378 1.00 84.50 207 VAL A O 1
ATOM 1704 N N . MET A 1 208 ? 11.928 -4.423 4.865 1.00 86.19 208 MET A N 1
ATOM 1705 C CA . MET A 1 208 ? 12.421 -4.448 6.245 1.00 86.19 208 MET A CA 1
ATOM 1706 C C . MET A 1 208 ? 11.681 -3.437 7.124 1.00 86.19 208 MET A C 1
ATOM 1708 O O . MET A 1 208 ? 11.306 -3.751 8.254 1.00 86.19 208 MET A O 1
ATOM 1712 N N . GLY A 1 209 ? 11.404 -2.240 6.595 1.00 81.19 209 GLY A N 1
ATOM 1713 C CA . GLY A 1 209 ? 10.669 -1.215 7.333 1.00 81.19 209 GLY A CA 1
ATOM 1714 C C . GLY A 1 209 ? 9.235 -1.631 7.668 1.00 81.19 209 GLY A C 1
ATOM 1715 O O . GLY A 1 209 ? 8.750 -1.319 8.755 1.00 81.19 209 GLY A O 1
ATOM 1716 N N . GLN A 1 210 ? 8.581 -2.413 6.801 1.00 81.62 210 GLN A N 1
ATOM 1717 C CA . GLN A 1 210 ? 7.241 -2.953 7.071 1.00 81.62 210 GLN A CA 1
ATOM 1718 C C . GLN A 1 210 ? 7.221 -3.882 8.293 1.00 81.62 210 GLN A C 1
ATOM 1720 O O . GLN A 1 210 ? 6.337 -3.767 9.145 1.00 81.62 210 GLN A O 1
ATOM 1725 N N . SER A 1 211 ? 8.221 -4.756 8.421 1.00 84.69 211 SER A N 1
ATOM 1726 C CA . SER A 1 211 ? 8.362 -5.650 9.577 1.00 84.69 211 SER A CA 1
ATOM 1727 C C . SER A 1 211 ? 8.550 -4.873 10.883 1.00 84.69 211 SER A C 1
ATOM 1729 O O . SER A 1 211 ? 7.924 -5.197 11.893 1.00 84.69 211 SER A O 1
ATOM 1731 N N . CYS A 1 212 ? 9.350 -3.802 10.860 1.00 83.62 212 CYS A N 1
ATOM 1732 C CA . CYS A 1 212 ? 9.559 -2.935 12.022 1.00 83.62 212 CYS A CA 1
ATOM 1733 C C . CYS A 1 212 ? 8.266 -2.222 12.455 1.00 83.62 212 CYS A C 1
ATOM 1735 O O . CYS A 1 212 ? 7.938 -2.209 13.645 1.00 83.62 212 CYS A O 1
ATOM 1737 N N . VAL A 1 213 ? 7.502 -1.671 11.501 1.00 82.44 213 VAL A N 1
ATOM 1738 C CA . VAL A 1 213 ? 6.209 -1.013 11.774 1.00 82.44 213 VAL A CA 1
ATOM 1739 C C . VAL A 1 213 ? 5.217 -2.001 12.390 1.00 82.44 213 VAL A C 1
ATOM 1741 O O . VAL A 1 213 ? 4.554 -1.679 13.381 1.00 82.44 213 VAL A O 1
ATOM 1744 N N . TYR A 1 214 ? 5.144 -3.221 11.854 1.00 80.50 214 TYR A N 1
ATOM 1745 C CA . TYR A 1 214 ? 4.292 -4.271 12.405 1.00 80.50 214 TYR A CA 1
ATOM 1746 C C . TYR A 1 214 ? 4.681 -4.626 13.847 1.00 80.50 214 TYR A C 1
ATOM 1748 O O . TYR A 1 214 ? 3.829 -4.600 14.736 1.00 80.50 214 TYR A O 1
ATOM 1756 N N . PHE A 1 215 ? 5.967 -4.882 14.107 1.00 82.94 215 PHE A N 1
ATOM 1757 C CA . PHE A 1 215 ? 6.453 -5.250 15.439 1.00 82.94 215 PHE A CA 1
ATOM 1758 C C . PHE A 1 215 ? 6.152 -4.174 16.490 1.00 82.94 215 PHE A C 1
ATOM 1760 O O . PHE A 1 215 ? 5.649 -4.480 17.574 1.00 82.94 215 PHE A O 1
ATOM 1767 N N . TYR A 1 216 ? 6.396 -2.903 16.158 1.00 80.12 216 TYR A N 1
ATOM 1768 C CA . TYR A 1 216 ? 6.085 -1.783 17.046 1.00 80.12 216 TYR A CA 1
ATOM 1769 C C . TYR A 1 216 ? 4.585 -1.709 17.368 1.00 80.12 216 TYR A C 1
ATOM 1771 O O . TYR A 1 216 ? 4.192 -1.510 18.520 1.00 80.12 216 TYR A O 1
ATOM 1779 N N . THR A 1 217 ? 3.741 -1.939 16.361 1.00 76.19 217 THR A N 1
ATOM 1780 C CA . THR A 1 217 ? 2.282 -1.903 16.503 1.00 76.19 217 THR A CA 1
ATOM 1781 C C . THR A 1 217 ? 1.770 -3.030 17.394 1.00 76.19 217 THR A C 1
ATOM 1783 O O . THR A 1 217 ? 1.012 -2.770 18.325 1.00 76.19 217 THR A O 1
ATOM 1786 N N . VAL A 1 218 ? 2.218 -4.268 17.166 1.00 75.06 218 VAL A N 1
ATOM 1787 C CA . VAL A 1 218 ? 1.825 -5.430 17.983 1.00 75.06 218 VAL A CA 1
ATOM 1788 C C . VAL A 1 218 ? 2.282 -5.261 19.430 1.00 75.06 218 VAL A C 1
ATOM 1790 O O . VAL A 1 218 ? 1.499 -5.459 20.357 1.00 75.06 218 VAL A O 1
ATOM 1793 N N . ARG A 1 219 ? 3.522 -4.808 19.649 1.00 74.00 219 ARG A N 1
ATOM 1794 C CA . ARG A 1 219 ? 4.038 -4.534 20.997 1.00 74.00 219 ARG A CA 1
ATOM 1795 C C . ARG A 1 219 ? 3.226 -3.457 21.717 1.00 74.00 219 ARG A C 1
ATOM 1797 O O . ARG A 1 219 ? 3.025 -3.557 22.923 1.00 74.00 219 ARG A O 1
ATOM 1804 N N . SER A 1 220 ? 2.748 -2.445 20.992 1.00 66.00 220 SER A N 1
ATOM 1805 C CA . SER A 1 220 ? 1.863 -1.418 21.547 1.00 66.00 220 SER A CA 1
ATOM 1806 C C . SER A 1 220 ? 0.451 -1.930 21.848 1.00 66.00 220 SER A C 1
ATOM 1808 O O . SER A 1 220 ? -0.239 -1.290 22.635 1.00 66.00 220 SER A O 1
ATOM 1810 N N . LEU A 1 221 ? -0.013 -3.011 21.216 1.00 64.75 221 LEU A N 1
ATOM 1811 C CA . LEU A 1 221 ? -1.329 -3.610 21.475 1.00 64.75 221 LEU A CA 1
ATOM 1812 C C . LEU A 1 221 ? -1.323 -4.560 22.681 1.00 64.75 221 LEU A C 1
ATOM 1814 O O . LEU A 1 221 ? -2.346 -4.678 23.345 1.00 64.75 221 LEU A O 1
ATOM 1818 N N . ASN A 1 222 ? -0.180 -5.185 22.977 1.00 62.31 222 ASN A N 1
ATOM 1819 C CA . ASN A 1 222 ? -0.003 -6.085 24.125 1.00 62.31 222 ASN A CA 1
ATOM 1820 C C . ASN A 1 222 ? 0.345 -5.363 25.446 1.00 62.31 222 ASN A C 1
ATOM 1822 O O . ASN A 1 222 ? 0.527 -6.028 26.463 1.00 62.31 222 ASN A O 1
ATOM 1826 N N . ARG A 1 223 ? 0.470 -4.030 25.428 1.00 52.88 223 ARG A N 1
ATOM 1827 C CA . ARG A 1 223 ? 0.627 -3.165 26.609 1.00 52.88 223 ARG A CA 1
ATOM 1828 C C . ARG A 1 223 ? -0.653 -2.373 26.846 1.00 52.88 223 ARG A C 1
ATOM 1830 O O . ARG A 1 223 ? -1.060 -2.287 28.020 1.00 52.88 223 ARG A O 1
#

Nearest PDB structures (foldseek):
  9epq-assembly1_R  TM=7.019E-01  e=1.530E-03  Hasarius adansoni
  8c9w-assembly1_A  TM=6.778E-01  e=7.588E-02  Homo sapiens
  6jzh-assembly1_A  TM=5.678E-01  e=1.654E-02  Homo sapiens
  5uvi-assembly1_A  TM=5.845E-01  e=3.071E-02  Homo sapiens